Protein AF-A0A538PR41-F1 (afdb_monomer)

Structure (mmCIF, N/CA/C/O backbone):
data_AF-A0A538PR41-F1
#
_entry.id   AF-A0A538PR41-F1
#
loop_
_atom_site.group_PDB
_atom_site.id
_atom_site.type_symbol
_atom_site.label_atom_id
_atom_site.label_alt_id
_atom_site.label_comp_id
_atom_site.label_asym_id
_atom_site.label_entity_id
_atom_site.label_seq_id
_atom_site.pdbx_PDB_ins_code
_atom_site.Cartn_x
_atom_site.Cartn_y
_atom_site.Cartn_z
_atom_site.occupancy
_atom_site.B_iso_or_equiv
_atom_site.auth_seq_id
_atom_site.auth_comp_id
_atom_site.auth_asym_id
_atom_site.auth_atom_id
_atom_site.pdbx_PDB_model_num
ATOM 1 N N . VAL A 1 1 ? -5.512 -0.353 13.883 1.00 65.94 1 VAL A N 1
ATOM 2 C CA . VAL A 1 1 ? -4.941 0.850 13.224 1.00 65.94 1 VAL A CA 1
ATOM 3 C C . VAL A 1 1 ? -3.427 0.813 13.034 1.00 65.94 1 VAL A C 1
ATOM 5 O O . VAL A 1 1 ? -2.986 1.377 12.050 1.00 65.94 1 VAL A O 1
ATOM 8 N N . GLY A 1 2 ? -2.629 0.146 13.883 1.00 78.69 2 GLY A N 1
ATOM 9 C CA . GLY A 1 2 ? -1.153 0.178 13.782 1.00 78.69 2 GLY A CA 1
ATOM 10 C C . GLY A 1 2 ? -0.520 -0.414 12.509 1.00 78.69 2 GLY A C 1
ATOM 11 O O . GLY A 1 2 ? 0.613 -0.071 12.195 1.00 78.69 2 GLY A O 1
ATOM 12 N N . LEU A 1 3 ? -1.251 -1.237 11.748 1.00 83.94 3 LEU A N 1
ATOM 13 C CA . LEU A 1 3 ? -0.765 -1.826 10.493 1.00 83.94 3 LEU A CA 1
ATOM 14 C C . LEU A 1 3 ? -0.411 -0.761 9.436 1.00 83.94 3 LEU A C 1
ATOM 16 O O . LEU A 1 3 ? 0.641 -0.846 8.818 1.00 83.94 3 LEU A O 1
ATOM 20 N N . LEU A 1 4 ? -1.274 0.244 9.242 1.00 85.00 4 LEU A N 1
ATOM 21 C CA . LEU A 1 4 ? -1.118 1.259 8.187 1.00 85.00 4 LEU A CA 1
ATOM 22 C C . LEU A 1 4 ? 0.116 2.155 8.430 1.00 85.00 4 LEU A C 1
ATOM 24 O O . LEU A 1 4 ? 0.929 2.298 7.513 1.00 85.00 4 LEU A O 1
ATOM 28 N N . PRO A 1 5 ? 0.346 2.669 9.659 1.00 87.06 5 PRO A N 1
ATOM 29 C CA . PRO A 1 5 ? 1.573 3.393 9.978 1.00 87.06 5 PRO A CA 1
ATOM 30 C C . PRO A 1 5 ? 2.829 2.532 9.823 1.00 87.06 5 PRO A C 1
ATOM 32 O O . PRO A 1 5 ? 3.795 2.984 9.216 1.00 87.06 5 PRO A O 1
ATOM 35 N N . ALA A 1 6 ? 2.810 1.283 10.305 1.00 88.75 6 ALA A N 1
ATOM 36 C CA . ALA A 1 6 ? 3.949 0.373 10.168 1.00 88.75 6 ALA A CA 1
ATOM 37 C C . ALA A 1 6 ? 4.288 0.103 8.694 1.00 88.75 6 ALA A C 1
ATOM 39 O O . ALA A 1 6 ? 5.446 0.177 8.290 1.00 88.75 6 ALA A O 1
ATOM 40 N N . PHE A 1 7 ? 3.266 -0.128 7.870 1.00 89.31 7 PHE A N 1
ATOM 41 C CA . PHE A 1 7 ? 3.424 -0.311 6.432 1.00 89.31 7 PHE A CA 1
ATOM 42 C C . PHE A 1 7 ? 4.012 0.929 5.745 1.00 89.31 7 PHE A C 1
ATOM 44 O O . PHE A 1 7 ? 4.899 0.821 4.902 1.00 89.31 7 PHE A O 1
ATOM 51 N N . THR A 1 8 ? 3.575 2.118 6.155 1.00 91.00 8 THR A N 1
ATOM 52 C CA . THR A 1 8 ? 4.066 3.393 5.609 1.00 91.00 8 THR A CA 1
ATOM 53 C C . THR A 1 8 ? 5.533 3.621 5.945 1.00 91.00 8 THR A C 1
ATOM 55 O O . THR A 1 8 ? 6.289 4.046 5.080 1.00 91.00 8 THR A O 1
ATOM 58 N N . ILE A 1 9 ? 5.959 3.265 7.162 1.00 91.44 9 ILE A N 1
ATOM 59 C CA . ILE A 1 9 ? 7.376 3.288 7.554 1.00 91.44 9 ILE A CA 1
ATOM 60 C C . ILE A 1 9 ? 8.201 2.353 6.659 1.00 91.44 9 ILE A C 1
ATOM 62 O O . ILE A 1 9 ? 9.270 2.744 6.198 1.00 91.44 9 ILE A O 1
ATOM 66 N N . GLY A 1 10 ? 7.686 1.162 6.337 1.00 88.88 10 GLY A N 1
ATOM 67 C CA . GLY A 1 10 ? 8.323 0.268 5.365 1.00 88.88 10 GLY A CA 1
ATOM 68 C C . GLY A 1 10 ? 8.514 0.921 3.989 1.00 88.88 10 GLY A C 1
ATOM 69 O O . GLY A 1 10 ? 9.590 0.827 3.403 1.00 88.88 10 GLY A O 1
ATOM 70 N N . ARG A 1 11 ? 7.511 1.665 3.499 1.00 91.06 11 ARG A N 1
ATOM 71 C CA . ARG A 1 11 ? 7.582 2.371 2.204 1.00 91.06 11 ARG A CA 1
ATOM 72 C C . ARG A 1 11 ? 8.539 3.556 2.187 1.00 91.06 11 ARG A C 1
ATOM 74 O O . ARG A 1 11 ? 9.090 3.857 1.129 1.00 91.06 11 ARG A O 1
ATOM 81 N N . ILE A 1 12 ? 8.810 4.170 3.338 1.00 92.44 12 ILE A N 1
ATOM 82 C CA . ILE A 1 12 ? 9.887 5.162 3.461 1.00 92.44 12 ILE A CA 1
ATOM 83 C C . ILE A 1 12 ? 11.239 4.506 3.149 1.00 92.44 12 ILE A C 1
ATOM 85 O O . ILE A 1 12 ? 12.024 5.079 2.403 1.00 92.44 12 ILE A O 1
ATOM 89 N N . GLY A 1 13 ? 11.489 3.287 3.638 1.00 89.75 13 GLY A N 1
ATOM 90 C CA . GLY A 1 13 ? 12.714 2.541 3.324 1.00 89.75 13 GLY A CA 1
ATOM 91 C C . GLY A 1 13 ? 12.900 2.324 1.819 1.00 89.75 13 GLY A C 1
ATOM 92 O O . GLY A 1 13 ? 13.930 2.707 1.267 1.00 89.75 13 GLY A O 1
ATOM 93 N N . CYS A 1 14 ? 11.864 1.814 1.144 1.00 89.06 14 CYS A N 1
ATOM 94 C CA . CYS A 1 14 ? 11.867 1.623 -0.313 1.00 89.06 14 CYS A CA 1
ATOM 95 C C . CYS A 1 14 ? 12.058 2.937 -1.084 1.00 89.06 14 CYS A C 1
ATOM 97 O O . CYS A 1 14 ? 12.712 2.970 -2.120 1.00 89.06 14 CYS A O 1
ATOM 99 N N . THR A 1 15 ? 11.503 4.038 -0.569 1.00 90.44 15 THR A N 1
ATOM 100 C CA . THR A 1 15 ? 11.661 5.373 -1.161 1.00 90.44 15 THR A CA 1
ATOM 101 C C . THR A 1 15 ? 13.112 5.843 -1.103 1.00 90.44 15 THR A C 1
ATOM 103 O O . THR A 1 15 ? 13.613 6.373 -2.087 1.00 90.44 15 THR A O 1
ATOM 106 N N . VAL A 1 16 ? 13.783 5.651 0.037 1.00 90.38 16 VAL A N 1
ATOM 107 C CA . VAL A 1 16 ? 15.161 6.117 0.266 1.00 90.38 16 VAL A CA 1
ATOM 108 C C . VAL A 1 16 ? 16.173 5.328 -0.561 1.00 90.38 16 VAL A C 1
ATOM 110 O O . VAL A 1 16 ? 17.137 5.905 -1.055 1.00 90.38 16 VAL A O 1
ATOM 113 N N . VAL A 1 17 ? 15.968 4.016 -0.699 1.00 89.25 17 VAL A N 1
ATOM 114 C CA . VAL A 1 17 ? 16.867 3.132 -1.464 1.00 89.25 17 VAL A CA 1
ATOM 115 C C . VAL A 1 17 ? 16.476 3.059 -2.945 1.00 89.25 17 VAL A C 1
ATOM 117 O O . VAL A 1 17 ? 17.254 2.589 -3.771 1.00 89.25 17 VAL A O 1
ATOM 120 N N . SER A 1 18 ? 15.285 3.546 -3.294 1.00 87.31 18 SER A N 1
ATOM 121 C CA . SER A 1 18 ? 14.757 3.557 -4.661 1.00 87.31 18 SER A CA 1
ATOM 122 C C . SER A 1 18 ? 14.673 2.166 -5.295 1.00 87.31 18 SER A C 1
ATOM 124 O O . SER A 1 18 ? 14.809 2.020 -6.510 1.00 87.31 18 SER A O 1
ATOM 126 N N . ASP A 1 19 ? 14.434 1.148 -4.464 1.00 83.50 19 ASP A N 1
ATOM 127 C CA . ASP A 1 19 ? 14.456 -0.271 -4.838 1.00 83.50 19 ASP A CA 1
ATOM 128 C C . ASP A 1 19 ? 13.199 -0.727 -5.595 1.00 83.50 19 ASP A C 1
ATOM 130 O O . ASP A 1 19 ? 13.226 -1.731 -6.308 1.00 83.50 19 ASP A O 1
ATOM 134 N N . HIS A 1 20 ? 12.104 0.026 -5.483 1.00 86.31 20 HIS A N 1
ATOM 135 C CA . HIS A 1 20 ? 10.819 -0.324 -6.070 1.00 86.31 20 HIS A CA 1
ATOM 136 C C . HIS A 1 20 ? 10.590 0.431 -7.384 1.00 86.31 20 HIS A C 1
ATOM 138 O O . HIS A 1 20 ? 9.842 1.408 -7.450 1.00 86.31 20 HIS A O 1
ATOM 144 N N . ILE A 1 21 ? 11.281 -0.034 -8.421 1.00 90.62 21 ILE A N 1
ATOM 145 C CA . ILE A 1 21 ? 11.319 0.583 -9.751 1.00 90.62 21 ILE A CA 1
ATOM 146 C C . ILE A 1 21 ? 10.052 0.238 -10.542 1.00 90.62 21 ILE A C 1
ATOM 148 O O . ILE A 1 21 ? 9.607 -0.912 -10.571 1.00 90.62 21 ILE A O 1
ATOM 152 N N . GLY A 1 22 ? 9.478 1.249 -11.182 1.00 91.25 22 GLY A N 1
ATOM 153 C CA . GLY A 1 22 ? 8.337 1.145 -12.083 1.00 91.25 22 GLY A CA 1
ATOM 154 C C . GLY A 1 22 ? 8.713 1.275 -13.544 1.00 91.25 22 GLY A C 1
ATOM 155 O O . GLY A 1 22 ? 9.879 1.217 -13.911 1.00 91.25 22 GLY A O 1
ATOM 156 N N . ALA A 1 23 ? 7.703 1.471 -14.381 1.00 90.25 23 ALA A N 1
ATOM 157 C CA . ALA A 1 23 ? 7.857 1.710 -15.803 1.00 90.25 23 ALA A CA 1
ATOM 158 C C . ALA A 1 23 ? 8.666 2.988 -16.082 1.00 90.25 23 ALA A C 1
ATOM 160 O O . ALA A 1 23 ? 8.698 3.921 -15.270 1.00 90.25 23 ALA A O 1
ATOM 161 N N . ALA A 1 24 ? 9.297 3.020 -17.255 1.00 90.81 24 ALA A N 1
ATOM 162 C CA . ALA A 1 24 ? 9.975 4.206 -17.754 1.00 90.81 24 ALA A CA 1
ATOM 163 C C . ALA A 1 24 ? 8.977 5.359 -17.946 1.00 90.81 24 ALA A C 1
ATOM 165 O O . ALA A 1 24 ? 7.807 5.142 -18.272 1.00 90.81 24 ALA A O 1
ATOM 166 N N . VAL A 1 25 ? 9.455 6.579 -17.724 1.00 91.31 25 VAL A N 1
ATOM 167 C CA . VAL A 1 25 ? 8.676 7.813 -17.818 1.00 91.31 25 VAL A CA 1
ATOM 168 C C . VAL A 1 25 ? 9.194 8.641 -18.975 1.00 91.31 25 VAL A C 1
ATOM 170 O O . VAL A 1 25 ? 10.400 8.797 -19.142 1.00 91.31 25 VAL A O 1
ATOM 173 N N . ASP A 1 26 ? 8.266 9.187 -19.751 1.00 88.88 26 ASP A N 1
ATOM 174 C CA . ASP A 1 26 ? 8.574 10.176 -20.774 1.00 88.88 26 ASP A CA 1
ATOM 175 C C . ASP A 1 26 ? 9.022 11.500 -20.112 1.00 88.88 26 ASP A C 1
ATOM 177 O O . ASP A 1 26 ? 8.239 12.079 -19.348 1.00 88.88 26 ASP A O 1
ATOM 181 N N . PRO A 1 27 ? 10.253 11.987 -20.368 1.00 87.38 27 PRO A N 1
ATOM 182 C CA . PRO A 1 27 ? 10.771 13.221 -19.776 1.00 87.38 27 PRO A CA 1
ATOM 183 C C . PRO A 1 27 ? 9.949 14.472 -20.097 1.00 87.38 27 PRO A C 1
ATOM 185 O O . PRO A 1 27 ? 9.934 15.404 -19.293 1.00 87.38 27 PRO A O 1
ATOM 188 N N . ASP A 1 28 ? 9.244 14.489 -21.232 1.00 90.25 28 ASP A N 1
ATOM 189 C CA . ASP A 1 28 ? 8.442 15.640 -21.666 1.00 90.25 28 ASP A CA 1
ATOM 190 C C . ASP A 1 28 ? 7.057 15.683 -20.996 1.00 90.25 28 ASP A C 1
ATOM 192 O O . ASP A 1 28 ? 6.305 16.658 -21.114 1.00 90.25 28 ASP A O 1
ATOM 196 N N . SER A 1 29 ? 6.699 14.636 -20.250 1.00 91.12 29 SER A N 1
ATOM 197 C CA . SER A 1 29 ? 5.431 14.577 -19.535 1.00 91.12 29 SER A CA 1
ATOM 198 C C . SER A 1 29 ? 5.403 15.519 -18.327 1.00 91.12 29 SER A C 1
ATOM 200 O O . SER A 1 29 ? 6.336 15.590 -17.533 1.00 91.12 29 SER A O 1
ATOM 202 N N . TRP A 1 30 ? 4.263 16.179 -18.095 1.00 92.31 30 TRP A N 1
ATOM 203 C CA . TRP A 1 30 ? 4.091 17.136 -16.985 1.00 92.31 30 TRP A CA 1
ATOM 204 C C . TRP A 1 30 ? 4.335 16.539 -15.587 1.00 92.31 30 TRP A C 1
ATOM 206 O O . TRP A 1 30 ? 4.602 17.272 -14.638 1.00 92.31 30 TRP A O 1
ATOM 216 N N . TYR A 1 31 ? 4.225 15.218 -15.450 1.00 87.81 31 TYR A N 1
ATOM 217 C CA . TYR A 1 31 ? 4.436 14.470 -14.210 1.00 87.81 31 TYR A CA 1
ATOM 218 C C . TYR A 1 31 ? 5.859 13.904 -14.071 1.00 87.81 31 TYR A C 1
ATOM 220 O O . TYR A 1 31 ? 6.150 13.254 -13.067 1.00 87.81 31 TYR A O 1
ATOM 228 N N . ALA A 1 32 ? 6.754 14.158 -15.033 1.00 89.50 32 ALA A N 1
ATOM 229 C CA . ALA A 1 32 ? 8.136 13.677 -15.025 1.00 89.50 32 ALA A CA 1
ATOM 230 C C . ALA A 1 32 ? 8.912 14.095 -13.763 1.00 89.50 32 ALA A C 1
ATOM 232 O O . ALA A 1 32 ? 9.776 13.359 -13.299 1.00 89.50 32 ALA A O 1
ATOM 233 N N . PHE A 1 33 ? 8.545 15.219 -13.136 1.00 90.56 33 PHE A N 1
ATOM 234 C CA . PHE A 1 33 ? 9.158 15.691 -11.887 1.00 90.56 33 PHE A CA 1
ATOM 235 C C . PHE A 1 33 ? 8.960 14.750 -10.681 1.00 90.56 33 PHE A C 1
ATOM 237 O O . PHE A 1 33 ? 9.658 14.893 -9.681 1.00 90.56 33 PHE A O 1
ATOM 244 N N . LEU A 1 34 ? 7.990 13.828 -10.740 1.00 90.25 34 LEU A N 1
ATOM 245 C CA . LEU A 1 34 ? 7.747 12.817 -9.701 1.00 90.25 34 LEU A CA 1
ATOM 246 C C . LEU A 1 34 ? 8.521 11.516 -9.941 1.00 90.25 34 LEU A C 1
ATOM 248 O O . LEU A 1 34 ? 8.548 10.649 -9.064 1.00 90.25 34 LEU A O 1
ATOM 252 N N . ALA A 1 35 ? 9.098 11.356 -11.130 1.00 92.12 35 ALA A N 1
ATOM 253 C CA . ALA A 1 35 ? 9.926 10.218 -11.473 1.00 92.12 35 ALA A CA 1
ATOM 254 C C . ALA A 1 35 ? 11.350 10.406 -10.935 1.00 92.12 35 ALA A C 1
ATOM 256 O O . ALA A 1 35 ? 11.741 11.487 -10.494 1.00 92.12 35 ALA A O 1
ATOM 257 N N . MET A 1 36 ? 12.124 9.328 -10.952 1.00 91.94 36 MET A N 1
ATOM 258 C CA . MET A 1 36 ? 13.504 9.332 -10.499 1.00 91.94 36 MET A CA 1
ATOM 259 C C . MET A 1 36 ? 14.428 8.940 -11.641 1.00 91.94 36 MET A C 1
ATOM 261 O O . MET A 1 36 ? 14.089 8.095 -12.469 1.00 91.94 36 MET A O 1
ATOM 265 N N . ASP A 1 37 ? 15.590 9.580 -11.675 1.00 93.00 37 ASP A N 1
ATOM 266 C CA . ASP A 1 37 ? 16.628 9.274 -12.641 1.00 93.00 37 ASP A CA 1
ATOM 267 C C . ASP A 1 37 ? 17.518 8.137 -12.126 1.00 93.00 37 ASP A C 1
ATOM 269 O O . ASP A 1 37 ? 18.100 8.217 -11.039 1.00 93.00 37 ASP A O 1
ATOM 273 N N . TYR A 1 38 ? 17.590 7.063 -12.905 1.00 92.31 38 TYR A N 1
ATOM 274 C CA . TYR A 1 38 ? 18.341 5.862 -12.586 1.00 92.31 38 TYR A CA 1
ATOM 275 C C . TYR A 1 38 ? 19.547 5.718 -13.523 1.00 92.31 38 TYR A C 1
ATOM 277 O O . TYR A 1 38 ? 19.367 5.607 -14.738 1.00 92.31 38 TYR A O 1
ATOM 285 N N . PRO A 1 39 ? 20.783 5.653 -12.991 1.00 93.50 39 PRO A N 1
ATOM 286 C CA . PRO A 1 39 ? 21.966 5.502 -13.824 1.00 93.50 39 PRO A CA 1
ATOM 287 C C . PRO A 1 39 ? 22.125 4.056 -14.315 1.00 93.50 39 PRO A C 1
ATOM 289 O O . PRO A 1 39 ? 21.864 3.093 -13.590 1.00 93.50 39 PRO A O 1
ATOM 292 N N . ARG A 1 40 ? 22.665 3.880 -15.524 1.00 90.81 40 ARG A N 1
ATOM 293 C CA . ARG A 1 40 ? 22.962 2.568 -16.129 1.00 90.81 40 ARG A CA 1
ATOM 294 C C . ARG A 1 40 ? 23.954 1.758 -15.299 1.00 90.81 40 ARG A C 1
ATOM 296 O O . ARG A 1 40 ? 23.847 0.533 -15.242 1.00 90.81 40 ARG A O 1
ATOM 303 N N . SER A 1 41 ? 24.840 2.433 -14.568 1.00 91.19 41 SER A N 1
ATOM 304 C CA . SER A 1 41 ? 25.753 1.806 -13.608 1.00 91.19 41 SER A CA 1
ATOM 305 C C . SER A 1 41 ? 25.040 1.121 -12.434 1.00 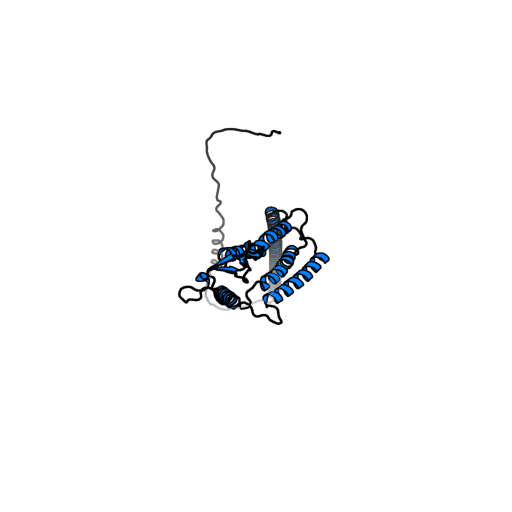91.19 41 SER A C 1
ATOM 307 O O . SER A 1 41 ? 25.604 0.193 -11.861 1.00 91.19 41 SER A O 1
ATOM 309 N N . ALA A 1 42 ? 23.806 1.517 -12.094 1.00 89.38 42 ALA A N 1
ATOM 310 C CA . ALA A 1 42 ? 22.984 0.833 -11.091 1.00 89.38 42 ALA A CA 1
ATOM 311 C C . ALA A 1 42 ? 22.298 -0.433 -11.641 1.00 89.38 42 ALA A C 1
ATOM 313 O O . ALA A 1 42 ? 21.923 -1.310 -10.864 1.00 89.38 42 ALA A O 1
ATOM 314 N N . ALA A 1 43 ? 22.160 -0.561 -12.967 1.00 89.94 43 ALA A N 1
ATOM 315 C CA . ALA A 1 43 ? 21.711 -1.791 -13.624 1.00 89.94 43 ALA A CA 1
ATOM 316 C C . ALA A 1 43 ? 22.860 -2.786 -13.820 1.00 89.94 43 ALA A C 1
ATOM 318 O O . ALA A 1 43 ? 22.723 -3.962 -13.476 1.00 89.94 43 ALA A O 1
ATOM 319 N N . ILE A 1 44 ? 23.988 -2.327 -14.372 1.00 90.38 44 ILE A N 1
ATOM 320 C CA . ILE A 1 44 ? 25.171 -3.146 -14.660 1.00 90.38 44 ILE A CA 1
ATOM 321 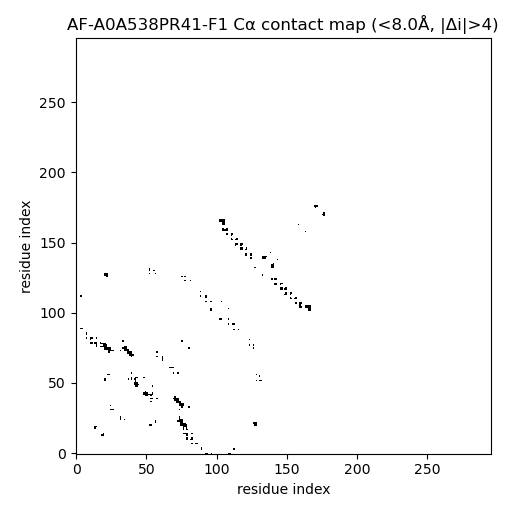C C . ILE A 1 44 ? 26.438 -2.370 -14.307 1.00 90.38 44 ILE A C 1
ATOM 323 O O . ILE A 1 44 ? 26.646 -1.261 -14.792 1.00 90.38 44 ILE A O 1
ATOM 327 N N . ALA A 1 45 ? 27.352 -3.008 -13.577 1.00 90.12 45 ALA A N 1
ATOM 328 C CA . ALA A 1 45 ? 28.703 -2.495 -13.369 1.00 90.12 45 ALA A CA 1
ATOM 329 C C . ALA A 1 45 ? 29.743 -3.602 -13.581 1.00 90.12 45 ALA A C 1
ATOM 331 O O . ALA A 1 45 ? 29.617 -4.702 -13.040 1.00 90.12 45 ALA A O 1
ATOM 332 N N . GLY A 1 46 ? 30.777 -3.328 -14.385 1.00 85.81 46 GLY A N 1
ATOM 333 C CA . GLY A 1 46 ? 31.877 -4.275 -14.626 1.00 85.81 46 GLY A CA 1
ATOM 334 C C . GLY A 1 46 ? 31.431 -5.629 -15.195 1.00 85.81 46 GLY A C 1
ATOM 335 O O . GLY A 1 46 ? 31.992 -6.659 -14.832 1.00 85.81 46 GLY A O 1
ATOM 336 N N . GLY A 1 47 ? 30.377 -5.643 -16.019 1.00 84.62 47 GLY A N 1
ATOM 337 C CA . GLY A 1 47 ? 29.799 -6.863 -16.597 1.00 84.62 47 GLY A CA 1
ATOM 338 C C . GLY A 1 47 ? 28.904 -7.675 -15.651 1.00 84.62 47 GLY A C 1
ATOM 339 O O . GLY A 1 47 ? 28.370 -8.701 -16.063 1.00 84.62 47 GLY A O 1
ATOM 340 N N . LYS A 1 48 ? 28.704 -7.232 -14.402 1.00 90.00 48 LYS A N 1
ATOM 341 C CA . LYS A 1 48 ? 27.773 -7.859 -13.454 1.00 90.00 48 LYS A CA 1
ATOM 342 C C . LYS A 1 48 ? 26.425 -7.148 -13.476 1.00 90.00 48 LYS A C 1
ATOM 344 O O . LYS A 1 48 ? 26.380 -5.923 -13.385 1.00 90.00 48 LYS A O 1
ATOM 349 N N . VAL A 1 49 ? 25.343 -7.921 -13.539 1.00 90.50 49 VAL A N 1
ATOM 350 C CA . VAL A 1 49 ? 23.972 -7.415 -13.378 1.00 90.50 49 VAL A CA 1
ATOM 351 C C . VAL A 1 49 ? 23.725 -7.141 -11.896 1.00 90.50 49 VAL A C 1
ATOM 353 O O . VAL A 1 49 ? 23.793 -8.055 -11.078 1.00 90.50 49 VAL A O 1
ATOM 356 N N . LEU A 1 50 ? 23.472 -5.878 -11.561 1.00 89.94 50 LEU A N 1
ATOM 357 C CA . LEU A 1 50 ? 23.175 -5.411 -10.206 1.00 89.94 50 LEU A CA 1
ATOM 358 C C . LEU A 1 50 ? 21.666 -5.328 -9.965 1.00 89.94 50 LEU A C 1
ATOM 360 O O . LEU A 1 50 ? 21.190 -5.749 -8.914 1.00 89.94 50 LEU A O 1
ATOM 364 N N . ASN A 1 51 ? 20.915 -4.824 -10.949 1.00 88.69 51 ASN A N 1
ATOM 365 C CA . ASN A 1 51 ? 19.461 -4.734 -10.886 1.00 88.69 51 ASN A CA 1
ATOM 366 C C . ASN A 1 51 ? 18.839 -5.217 -12.209 1.00 88.69 51 ASN A C 1
ATOM 368 O O . ASN A 1 51 ? 18.960 -4.528 -13.226 1.00 88.69 51 ASN A O 1
ATOM 372 N N . PRO A 1 52 ? 18.181 -6.392 -12.220 1.00 88.62 52 PRO A N 1
ATOM 373 C CA . PRO A 1 52 ? 17.654 -6.983 -13.446 1.00 88.62 52 PRO A CA 1
ATOM 374 C C . PRO A 1 52 ? 16.475 -6.191 -14.022 1.00 88.62 52 PRO A C 1
ATOM 376 O O . PRO A 1 52 ? 16.387 -6.043 -15.236 1.00 88.62 52 PRO A O 1
ATOM 379 N N . THR A 1 53 ? 15.608 -5.635 -13.173 1.00 88.88 53 THR A N 1
ATOM 380 C CA . THR A 1 53 ? 14.451 -4.834 -13.597 1.00 88.88 53 THR A CA 1
ATOM 381 C C . THR A 1 53 ? 14.897 -3.547 -14.284 1.00 88.88 53 THR A C 1
ATOM 383 O O . THR A 1 53 ? 14.414 -3.202 -15.358 1.00 88.88 53 THR A O 1
ATOM 386 N N . LEU A 1 54 ? 15.868 -2.855 -13.689 1.00 89.56 54 LEU A N 1
ATOM 387 C CA . LEU A 1 54 ? 16.438 -1.624 -14.234 1.00 89.56 54 LEU A CA 1
ATOM 388 C C . LEU A 1 54 ? 17.146 -1.900 -15.573 1.00 89.56 54 LEU A C 1
ATOM 390 O O . LEU A 1 54 ? 17.009 -1.144 -16.533 1.00 89.56 54 LEU A O 1
ATOM 394 N N . LEU A 1 55 ? 17.853 -3.029 -15.663 1.00 90.56 55 LEU A N 1
ATOM 395 C CA . LEU A 1 55 ? 18.488 -3.470 -16.899 1.00 90.56 55 LEU A CA 1
ATOM 396 C C . LEU A 1 55 ? 17.473 -3.770 -18.011 1.00 90.56 55 LEU A C 1
ATOM 398 O O . LEU A 1 55 ? 17.675 -3.365 -19.155 1.00 90.56 55 LEU A O 1
ATOM 402 N N . GLU A 1 56 ? 16.380 -4.461 -17.687 1.00 89.75 56 GLU A N 1
ATOM 403 C CA . GLU A 1 56 ? 15.300 -4.731 -18.636 1.00 89.75 56 GLU A CA 1
ATOM 404 C C . GLU A 1 56 ? 14.695 -3.430 -19.174 1.00 89.75 56 GLU A C 1
ATOM 406 O O . GLU A 1 56 ? 14.457 -3.314 -20.375 1.00 89.75 56 GLU A O 1
ATOM 411 N N . LEU A 1 57 ? 14.523 -2.429 -18.309 1.00 89.56 57 LEU A N 1
ATOM 412 C CA . LEU A 1 57 ? 14.058 -1.100 -18.693 1.00 89.56 57 LEU A CA 1
ATOM 413 C C . LEU A 1 57 ? 14.998 -0.410 -19.689 1.00 89.56 57 LEU A C 1
ATOM 415 O O . LEU A 1 57 ? 14.531 0.110 -20.701 1.00 89.56 57 LEU A O 1
ATOM 419 N N . PHE A 1 58 ? 16.312 -0.443 -19.447 1.00 91.56 58 PHE A N 1
ATOM 420 C CA . PHE A 1 58 ? 17.292 0.087 -20.399 1.00 91.56 58 PHE A CA 1
ATOM 421 C C . PHE A 1 58 ? 17.245 -0.652 -21.737 1.00 91.56 58 PHE A C 1
ATOM 423 O O . PHE A 1 58 ? 17.263 -0.015 -22.786 1.00 91.56 58 PHE A O 1
ATOM 430 N N . TYR A 1 59 ? 17.119 -1.982 -21.731 1.00 89.94 59 TYR A N 1
ATOM 431 C CA . TYR A 1 59 ? 16.974 -2.739 -22.975 1.00 89.94 59 TYR A CA 1
ATOM 432 C C . TYR A 1 59 ? 15.668 -2.436 -23.707 1.00 89.94 59 TYR A C 1
ATOM 434 O O . TYR A 1 59 ? 15.664 -2.366 -24.935 1.00 89.94 59 TYR A O 1
ATOM 442 N N . ALA A 1 60 ? 14.563 -2.256 -22.986 1.00 89.06 60 ALA A N 1
ATOM 443 C CA . ALA A 1 60 ? 13.299 -1.842 -23.578 1.00 89.06 60 ALA A CA 1
ATOM 444 C C . ALA A 1 60 ? 13.420 -0.447 -24.209 1.00 89.06 60 ALA A C 1
ATOM 446 O O . ALA A 1 60 ? 12.988 -0.257 -25.344 1.00 89.06 60 ALA A O 1
ATOM 447 N N . HIS A 1 61 ? 14.076 0.494 -23.524 1.00 89.19 61 HIS A N 1
ATOM 448 C CA . HIS A 1 61 ? 14.356 1.827 -24.050 1.00 89.19 61 HIS A CA 1
ATOM 449 C C . HIS A 1 61 ? 15.223 1.777 -25.318 1.00 89.19 61 HIS A C 1
ATOM 451 O O . HIS A 1 61 ? 14.842 2.351 -26.336 1.00 89.19 61 HIS A O 1
ATOM 457 N N . ASP A 1 62 ? 16.351 1.061 -25.283 1.00 90.38 62 ASP A N 1
ATOM 458 C CA . ASP A 1 62 ? 17.291 0.950 -26.408 1.00 90.38 62 ASP A CA 1
ATOM 459 C C . ASP A 1 62 ? 16.636 0.261 -27.631 1.00 90.38 62 ASP A C 1
ATOM 461 O O . ASP A 1 62 ? 16.958 0.576 -28.776 1.00 90.38 62 ASP A O 1
ATOM 465 N N . ARG A 1 63 ? 15.680 -0.660 -27.416 1.00 87.81 63 ARG A N 1
ATOM 466 C CA . ARG A 1 63 ? 14.883 -1.282 -28.496 1.00 87.81 63 ARG A CA 1
ATOM 467 C C . ARG A 1 63 ? 13.902 -0.311 -29.147 1.00 87.81 63 ARG A C 1
ATOM 469 O O . ARG A 1 63 ? 13.672 -0.413 -30.349 1.00 87.81 63 ARG A O 1
ATOM 476 N N . LEU A 1 64 ? 13.296 0.575 -28.359 1.00 86.62 64 LEU A N 1
ATOM 477 C CA . LEU A 1 64 ? 12.354 1.583 -28.852 1.00 86.62 64 LEU A CA 1
ATOM 478 C C . LEU A 1 64 ? 13.077 2.748 -29.541 1.00 86.62 64 LEU A C 1
ATOM 480 O O . LEU A 1 64 ? 12.528 3.334 -30.472 1.00 86.62 64 LEU A O 1
ATOM 484 N N . HIS A 1 65 ? 14.317 3.032 -29.135 1.00 86.06 65 HIS A N 1
ATOM 485 C CA . HIS A 1 65 ? 15.146 4.108 -29.676 1.00 86.06 65 HIS A CA 1
ATOM 486 C C . HIS A 1 65 ? 16.492 3.552 -30.183 1.00 86.06 65 HIS A C 1
ATOM 488 O O . HIS A 1 65 ? 17.534 3.698 -29.532 1.00 86.06 65 HIS A O 1
ATOM 494 N N . PRO A 1 66 ? 16.494 2.867 -31.342 1.00 85.19 66 PRO A N 1
ATOM 495 C CA . PRO A 1 66 ? 17.701 2.252 -31.872 1.00 85.19 66 PRO A CA 1
ATOM 496 C C . PRO A 1 66 ? 18.764 3.311 -32.191 1.00 85.19 66 PRO A C 1
ATOM 498 O O . PRO A 1 66 ? 18.502 4.292 -32.881 1.00 85.19 66 PRO A O 1
ATOM 501 N N . GLY A 1 67 ? 19.987 3.089 -31.703 1.00 81.50 67 GLY A N 1
ATOM 502 C CA . GLY A 1 67 ? 21.123 3.996 -31.903 1.00 81.50 67 GLY A CA 1
ATOM 503 C C . GLY A 1 67 ? 21.297 5.063 -30.817 1.00 81.50 67 GLY A C 1
ATOM 504 O O . GLY A 1 67 ? 22.311 5.755 -30.824 1.00 81.50 67 GLY A O 1
ATOM 505 N N . THR A 1 68 ? 20.375 5.163 -29.855 1.00 81.94 68 THR A N 1
ATOM 506 C CA . THR A 1 68 ? 20.520 6.034 -28.680 1.00 81.94 68 THR A CA 1
ATOM 507 C C . THR A 1 68 ? 20.658 5.197 -27.416 1.00 81.94 68 THR A C 1
ATOM 509 O O . THR A 1 68 ? 19.680 4.654 -26.909 1.00 81.94 68 THR A O 1
ATOM 512 N N . THR A 1 69 ? 21.877 5.097 -26.893 1.00 84.44 69 THR A N 1
ATOM 513 C CA . THR A 1 69 ? 22.129 4.525 -25.567 1.00 84.44 69 THR A CA 1
ATOM 514 C C . THR A 1 69 ? 22.174 5.650 -24.550 1.00 84.44 69 THR A C 1
ATOM 516 O O . THR A 1 69 ? 23.059 6.503 -24.609 1.00 84.44 69 THR A O 1
ATOM 519 N N . VAL A 1 70 ? 21.222 5.651 -23.624 1.00 87.56 70 VAL A N 1
ATOM 520 C CA . VAL A 1 70 ? 21.181 6.628 -22.531 1.00 87.56 70 VAL A CA 1
ATOM 521 C C . VAL A 1 70 ? 21.891 6.078 -21.294 1.00 87.56 70 VAL A C 1
ATOM 523 O O . VAL A 1 70 ? 21.719 4.906 -20.944 1.00 87.56 70 VAL A O 1
ATOM 526 N N . ASP A 1 71 ? 22.689 6.918 -20.637 1.00 90.31 71 ASP A N 1
ATOM 527 C CA . ASP A 1 71 ? 23.350 6.592 -19.362 1.00 90.31 71 ASP A CA 1
ATOM 528 C C . ASP A 1 71 ? 22.401 6.708 -18.167 1.00 90.31 71 ASP A C 1
ATOM 530 O O . ASP A 1 71 ? 22.641 6.119 -17.118 1.00 90.31 71 ASP A O 1
ATOM 534 N N . HIS A 1 72 ? 21.322 7.459 -18.342 1.00 91.25 72 HIS A N 1
ATOM 535 C CA . HIS A 1 72 ? 20.365 7.854 -17.325 1.00 91.25 72 HIS A CA 1
ATOM 536 C C . HIS A 1 72 ? 18.962 7.596 -17.867 1.00 91.25 72 HIS A C 1
ATOM 538 O O . HIS A 1 72 ? 18.666 7.961 -19.008 1.00 91.25 72 HIS A O 1
ATOM 544 N N . LEU A 1 73 ? 18.127 6.906 -17.092 1.00 91.56 73 LEU A N 1
ATOM 545 C CA . LEU A 1 73 ? 16.758 6.584 -17.473 1.00 91.56 73 LEU A CA 1
ATOM 546 C C . LEU A 1 73 ? 15.794 7.077 -16.407 1.00 91.56 73 LEU A C 1
ATOM 548 O O . LEU A 1 73 ? 15.878 6.697 -15.237 1.00 91.56 73 LEU A O 1
ATOM 552 N N . LEU A 1 74 ? 14.823 7.866 -16.851 1.00 93.00 74 LEU A N 1
ATOM 553 C CA . LEU A 1 74 ? 13.749 8.332 -16.000 1.00 93.00 74 LEU A CA 1
ATOM 554 C C . LEU A 1 74 ? 12.716 7.212 -15.818 1.00 93.00 74 LEU A C 1
ATOM 556 O O . LEU A 1 74 ? 12.141 6.716 -16.788 1.00 93.00 74 LEU A O 1
ATOM 560 N N . ALA A 1 75 ? 12.478 6.798 -14.575 1.00 92.31 75 ALA A N 1
ATOM 561 C CA . ALA A 1 75 ? 11.507 5.759 -14.246 1.00 92.31 75 ALA A CA 1
ATOM 562 C C . ALA A 1 75 ? 10.751 6.080 -12.955 1.00 92.31 75 ALA A C 1
ATOM 564 O O . ALA A 1 75 ? 11.212 6.831 -12.091 1.00 92.31 75 ALA A O 1
ATOM 565 N N . TRP A 1 76 ? 9.562 5.502 -12.807 1.00 92.81 76 TRP A N 1
ATOM 566 C CA . TRP A 1 76 ? 8.775 5.673 -11.590 1.00 92.81 76 TRP A CA 1
ATOM 567 C C . TRP A 1 76 ? 9.460 5.028 -10.380 1.00 92.81 76 TRP A C 1
ATOM 569 O O . TRP A 1 76 ? 9.890 3.880 -10.441 1.00 92.81 76 TRP A O 1
ATOM 579 N N . ASN A 1 77 ? 9.466 5.721 -9.240 1.00 92.88 77 ASN A N 1
ATOM 580 C CA . ASN A 1 77 ? 9.754 5.110 -7.943 1.00 92.88 77 ASN A CA 1
ATOM 581 C C . ASN A 1 77 ? 8.417 4.759 -7.271 1.00 92.88 77 ASN A C 1
ATOM 583 O O . ASN A 1 77 ? 7.782 5.606 -6.639 1.00 92.88 77 ASN A O 1
ATOM 587 N N . LEU A 1 78 ? 7.956 3.513 -7.423 1.00 90.56 78 LEU A N 1
ATOM 588 C CA . LEU A 1 78 ? 6.673 3.065 -6.864 1.00 90.56 78 LEU A CA 1
ATOM 589 C C . LEU A 1 78 ? 6.654 3.190 -5.342 1.00 90.56 78 LEU A C 1
ATOM 591 O O . LEU A 1 78 ? 5.609 3.498 -4.776 1.00 90.56 78 LEU A O 1
ATOM 595 N N . GLY A 1 79 ? 7.795 2.981 -4.678 1.00 90.75 79 GLY A N 1
ATOM 596 C CA . GLY A 1 79 ? 7.928 3.173 -3.234 1.00 90.75 79 GLY A CA 1
ATOM 597 C C . GLY A 1 79 ? 7.583 4.603 -2.818 1.00 90.75 79 GLY A C 1
ATOM 598 O O . GLY A 1 79 ? 6.786 4.791 -1.898 1.00 90.75 79 GLY A O 1
ATOM 599 N N . PHE A 1 80 ? 8.110 5.587 -3.550 1.00 92.88 80 PHE A N 1
ATOM 600 C CA . PHE A 1 80 ? 7.853 7.008 -3.329 1.00 92.88 80 PHE A CA 1
ATOM 601 C C . PHE A 1 80 ? 6.395 7.388 -3.590 1.00 92.88 80 PHE A C 1
ATOM 603 O O . PHE A 1 80 ? 5.770 8.027 -2.745 1.00 92.88 80 PHE A O 1
ATOM 610 N N . ILE A 1 81 ? 5.831 6.972 -4.728 1.00 93.12 81 ILE A N 1
ATOM 611 C CA . ILE A 1 81 ? 4.439 7.292 -5.081 1.00 93.12 81 ILE A CA 1
ATOM 612 C C . ILE A 1 81 ? 3.469 6.673 -4.071 1.00 93.12 81 ILE A C 1
ATOM 614 O O . ILE A 1 81 ? 2.526 7.321 -3.612 1.00 93.12 81 ILE A O 1
ATOM 618 N N . GLU A 1 82 ? 3.721 5.429 -3.672 1.00 92.75 82 GLU A N 1
ATOM 619 C CA . GLU A 1 82 ? 2.917 4.743 -2.668 1.00 92.75 82 GLU A CA 1
ATOM 620 C C . GLU A 1 82 ? 3.052 5.395 -1.291 1.00 92.75 82 GLU A C 1
ATOM 622 O O . GLU A 1 82 ? 2.050 5.590 -0.607 1.00 92.75 82 GLU A O 1
ATOM 627 N N . PHE A 1 83 ? 4.261 5.800 -0.893 1.00 93.38 83 PHE A N 1
ATOM 628 C CA . PHE A 1 83 ? 4.476 6.580 0.324 1.00 93.38 83 PHE A CA 1
ATOM 629 C C . PHE A 1 83 ? 3.695 7.901 0.293 1.00 93.38 83 PHE A C 1
ATOM 631 O O . PHE A 1 83 ? 2.957 8.196 1.237 1.00 93.38 83 PHE A O 1
ATOM 638 N N . LEU A 1 84 ? 3.795 8.659 -0.802 1.00 93.00 84 LEU A N 1
ATOM 639 C CA . LEU A 1 84 ? 3.112 9.940 -0.969 1.00 93.00 84 LEU A CA 1
ATOM 640 C C . LEU A 1 84 ? 1.588 9.787 -0.883 1.00 93.00 84 LEU A C 1
ATOM 642 O O . LEU A 1 84 ? 0.918 10.651 -0.321 1.00 93.00 84 LEU A O 1
ATOM 646 N N . TYR A 1 85 ? 1.046 8.665 -1.364 1.00 93.19 85 TYR A N 1
ATOM 647 C CA . TYR A 1 85 ? -0.362 8.307 -1.196 1.00 93.19 85 TYR A CA 1
ATOM 648 C C . TYR A 1 85 ? -0.713 7.899 0.245 1.00 93.19 85 TYR A C 1
ATOM 650 O O . TYR A 1 85 ? -1.748 8.297 0.784 1.00 93.19 85 TYR A O 1
ATOM 658 N N . LEU A 1 86 ? 0.141 7.111 0.901 1.00 92.88 86 LEU A N 1
ATOM 659 C CA . LEU A 1 86 ? -0.117 6.610 2.248 1.00 92.88 86 LEU A CA 1
ATOM 660 C C . LEU A 1 86 ? -0.084 7.714 3.307 1.00 92.88 86 LEU A C 1
ATOM 662 O O . LEU A 1 86 ? -0.803 7.600 4.298 1.00 92.88 86 LEU A O 1
ATOM 666 N N . VAL A 1 87 ? 0.695 8.784 3.131 1.00 93.12 87 VAL A N 1
ATOM 667 C CA . VAL A 1 87 ? 0.742 9.911 4.083 1.00 93.12 87 VAL A CA 1
ATOM 668 C C . VAL A 1 87 ? -0.654 10.504 4.351 1.00 93.12 87 VAL A C 1
ATOM 670 O O . VAL A 1 87 ? -1.110 10.420 5.496 1.00 93.12 87 VAL A O 1
ATOM 673 N N . PRO A 1 88 ? -1.389 11.047 3.359 1.00 93.38 88 PRO A N 1
ATOM 674 C CA . PRO A 1 88 ? -2.725 11.591 3.593 1.00 93.38 88 PRO A CA 1
ATOM 675 C C . PRO A 1 88 ? -3.721 10.520 4.055 1.00 93.38 88 PRO A C 1
ATOM 677 O O . PRO A 1 88 ? -4.564 10.805 4.906 1.00 93.38 88 PRO A O 1
ATOM 680 N N . VAL A 1 89 ? -3.603 9.274 3.580 1.00 91.94 89 VAL A N 1
ATOM 681 C CA . VAL A 1 89 ? -4.462 8.169 4.040 1.00 91.94 89 VAL A CA 1
ATOM 682 C C . VAL A 1 89 ? -4.265 7.889 5.529 1.00 91.94 89 VAL A C 1
ATOM 684 O O . VAL A 1 89 ? -5.251 7.786 6.258 1.00 91.94 89 VAL A O 1
ATOM 687 N N . ASN A 1 90 ? -3.022 7.819 6.015 1.00 92.12 90 ASN A N 1
ATOM 688 C CA . ASN A 1 90 ? -2.746 7.669 7.445 1.00 92.12 90 ASN A CA 1
ATOM 689 C C . ASN A 1 90 ? -3.302 8.838 8.240 1.00 92.12 90 ASN A C 1
ATOM 691 O O . ASN A 1 90 ? -3.914 8.608 9.278 1.00 92.12 90 ASN A O 1
ATOM 695 N N . LEU A 1 91 ? -3.118 10.074 7.767 1.00 92.12 91 LEU A N 1
ATOM 696 C CA . LEU A 1 91 ? -3.643 11.251 8.455 1.00 92.12 91 LEU A CA 1
ATOM 697 C C . LEU A 1 91 ? -5.163 11.154 8.616 1.00 92.12 91 LEU A C 1
ATOM 699 O O . LEU A 1 91 ? -5.662 11.321 9.726 1.00 92.12 91 LEU A O 1
ATOM 703 N N . ILE A 1 92 ? -5.889 10.797 7.554 1.00 91.31 92 ILE A N 1
ATOM 704 C CA . ILE A 1 92 ? -7.350 10.640 7.583 1.00 91.31 92 ILE A CA 1
ATOM 705 C C . ILE A 1 92 ? -7.766 9.478 8.493 1.00 91.31 92 ILE A C 1
ATOM 707 O O . ILE A 1 92 ? -8.661 9.636 9.323 1.00 91.31 92 ILE A O 1
ATOM 711 N N . VAL A 1 93 ? -7.123 8.314 8.366 1.00 90.12 93 VAL A N 1
ATOM 712 C CA . VAL A 1 93 ? -7.457 7.098 9.125 1.00 90.12 93 VAL A CA 1
ATOM 713 C C . VAL A 1 93 ? -7.163 7.275 10.614 1.00 90.12 93 VAL A C 1
ATOM 715 O O . VAL A 1 93 ? -8.001 6.924 11.443 1.00 90.12 93 VAL A O 1
ATOM 718 N N . LEU A 1 94 ? -6.009 7.842 10.972 1.00 89.88 94 LEU A N 1
ATOM 719 C CA . LEU A 1 94 ? -5.636 8.114 12.361 1.00 89.88 94 LEU A CA 1
ATOM 720 C C . LEU A 1 94 ? -6.502 9.225 12.950 1.00 89.88 94 LEU A C 1
ATOM 722 O O . LEU A 1 94 ? -6.987 9.080 14.070 1.00 89.88 94 LEU A O 1
ATOM 726 N N . TRP A 1 95 ? -6.768 10.292 12.192 1.00 90.06 95 TRP A N 1
ATOM 727 C CA . TRP A 1 95 ? -7.706 11.326 12.616 1.00 90.06 95 TRP A CA 1
ATOM 728 C C . TRP A 1 95 ? -9.088 10.731 12.892 1.00 90.06 95 TRP A C 1
ATOM 730 O O . TRP A 1 95 ? -9.644 10.966 13.959 1.00 90.06 95 TRP A O 1
ATOM 740 N N . LEU A 1 96 ? -9.620 9.899 11.993 1.00 88.94 96 LEU A N 1
ATOM 741 C CA . LEU A 1 96 ? -10.927 9.265 12.169 1.00 88.94 96 LEU A CA 1
ATOM 742 C C . LEU A 1 96 ? -10.940 8.261 13.332 1.00 88.94 96 LEU A C 1
ATOM 744 O O . LEU A 1 96 ? -11.944 8.155 14.035 1.00 88.94 96 LEU A O 1
ATOM 748 N N . ALA A 1 97 ? -9.831 7.554 13.562 1.00 85.69 97 ALA A N 1
ATOM 749 C CA . ALA A 1 97 ? -9.679 6.615 14.670 1.00 85.69 97 ALA A CA 1
ATOM 750 C C . ALA A 1 97 ? -9.629 7.309 16.039 1.00 85.69 97 ALA A C 1
ATOM 752 O O . ALA A 1 97 ? -10.190 6.794 17.006 1.00 85.69 97 ALA A O 1
ATOM 753 N N . PHE A 1 98 ? -8.968 8.467 16.125 1.00 84.75 98 PHE A N 1
ATOM 754 C CA . PHE A 1 98 ? -8.729 9.185 17.381 1.00 84.75 98 PHE A CA 1
ATOM 755 C C . PHE A 1 98 ? -9.619 10.424 17.576 1.00 84.75 98 PHE A C 1
ATOM 757 O O . PHE A 1 98 ? -9.490 11.120 18.585 1.00 84.75 98 PHE A O 1
ATOM 764 N N . ARG A 1 99 ? -10.556 10.705 16.660 1.00 84.88 99 ARG A N 1
ATOM 765 C CA . ARG A 1 99 ? -11.456 11.863 16.762 1.00 84.88 99 ARG A CA 1
ATOM 766 C C . ARG A 1 99 ? -12.354 11.774 18.014 1.00 84.88 99 ARG A C 1
ATOM 768 O O . ARG A 1 99 ? -13.026 10.761 18.216 1.00 84.88 99 ARG A O 1
ATOM 775 N N . PRO A 1 100 ? -12.471 12.854 18.813 1.00 69.50 100 PRO A N 1
ATOM 776 C CA . PRO A 1 100 ? -13.171 12.818 20.102 1.00 69.50 100 PRO A CA 1
ATOM 777 C C . PRO A 1 100 ? -14.710 12.853 20.038 1.00 69.50 100 PRO A C 1
ATOM 779 O O . PRO A 1 100 ? -15.353 12.467 21.009 1.00 69.50 100 PRO A O 1
ATOM 782 N N . SER A 1 101 ? -15.322 13.326 18.947 1.00 64.62 101 SER A N 1
ATOM 783 C CA . SER A 1 101 ? -16.754 13.693 18.951 1.00 64.62 101 SER A CA 1
ATOM 784 C C . SER A 1 101 ? -17.718 12.601 18.471 1.00 64.62 101 SER A C 1
ATOM 786 O O . SER A 1 101 ? -18.856 12.565 18.923 1.00 64.62 101 SER A O 1
ATOM 788 N N . LYS A 1 102 ? -17.306 11.730 17.541 1.00 72.06 102 LYS A N 1
ATOM 789 C CA . LYS A 1 102 ? -18.160 10.665 16.988 1.00 72.06 102 LYS A CA 1
ATOM 790 C C . LYS A 1 102 ? -17.283 9.500 16.550 1.00 72.06 102 LYS A C 1
ATOM 792 O O . LYS A 1 102 ? -16.564 9.616 15.559 1.00 72.06 102 LYS A O 1
ATOM 797 N N . ARG A 1 103 ? -17.311 8.406 17.313 1.00 70.62 103 ARG A N 1
ATOM 798 C CA . ARG A 1 103 ? -16.579 7.187 16.957 1.00 70.62 103 ARG A CA 1
ATOM 799 C C . ARG A 1 103 ? -17.336 6.450 15.861 1.00 70.62 103 ARG A C 1
ATOM 801 O O . ARG A 1 103 ? -18.558 6.328 15.917 1.00 70.62 103 ARG A O 1
ATOM 808 N N . MET A 1 104 ? -16.599 5.997 14.856 1.00 78.31 104 MET A N 1
ATOM 809 C CA . MET A 1 104 ? -17.153 5.174 13.787 1.00 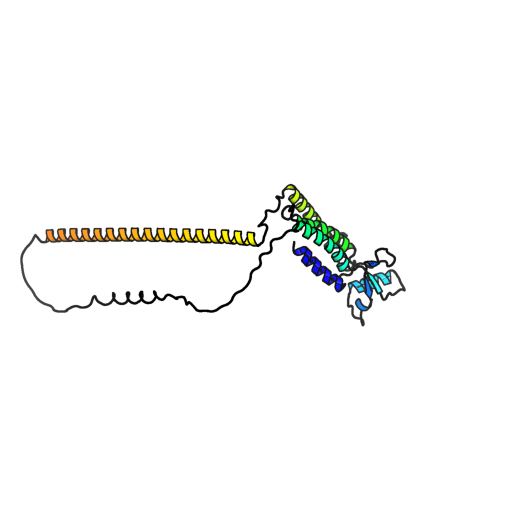78.31 104 MET A CA 1
ATOM 810 C C . MET A 1 104 ? -17.541 3.788 14.329 1.00 78.31 104 MET A C 1
ATOM 812 O O . MET A 1 104 ? -17.021 3.382 15.376 1.00 78.31 104 MET A O 1
ATOM 816 N N . PRO A 1 105 ? -18.433 3.052 13.640 1.00 81.12 105 PRO A N 1
ATOM 817 C CA . PRO A 1 105 ? -18.738 1.669 13.992 1.00 81.12 105 PRO A CA 1
ATOM 818 C C . PRO A 1 105 ? -17.462 0.833 14.129 1.00 81.12 105 PRO A C 1
ATOM 820 O O . PRO A 1 105 ? -16.473 1.066 13.421 1.00 81.12 105 PRO A O 1
ATOM 823 N N . ALA A 1 106 ? -17.473 -0.137 15.045 1.00 79.12 106 ALA A N 1
ATOM 824 C CA . ALA A 1 106 ? -16.318 -1.000 15.268 1.00 79.12 106 ALA A CA 1
ATOM 825 C C . ALA A 1 106 ? -15.875 -1.668 13.952 1.00 79.12 106 ALA A C 1
ATOM 827 O O . ALA A 1 106 ? -16.693 -2.147 13.171 1.00 79.12 106 ALA A O 1
ATOM 828 N N . GLY A 1 107 ? -14.570 -1.644 13.670 1.00 83.56 107 GLY A N 1
ATOM 829 C CA . GLY A 1 107 ? -14.000 -2.211 12.442 1.00 83.56 107 GLY A CA 1
ATOM 830 C C . GLY A 1 107 ? -14.142 -1.351 11.178 1.00 83.56 107 GLY A C 1
ATOM 831 O O . GLY A 1 107 ? -13.416 -1.603 10.218 1.00 83.56 107 GLY A O 1
ATOM 832 N N . PHE A 1 108 ? -14.968 -0.294 11.170 1.00 87.56 108 PHE A N 1
ATOM 833 C CA . PHE A 1 108 ? -15.152 0.556 9.982 1.00 87.56 108 PHE A CA 1
ATOM 834 C C . PHE A 1 108 ? -13.840 1.186 9.503 1.00 87.56 108 PHE A C 1
ATOM 836 O O . PHE A 1 108 ? -13.541 1.177 8.314 1.00 87.56 108 PHE A O 1
ATOM 843 N N . VAL A 1 109 ? -13.024 1.691 10.431 1.00 88.25 109 VAL A N 1
ATOM 844 C CA . VAL A 1 109 ? -11.732 2.319 10.110 1.00 88.25 109 VAL A CA 1
ATOM 845 C C . VAL A 1 109 ? -10.771 1.322 9.448 1.00 88.25 109 VAL A C 1
ATOM 847 O O . VAL A 1 109 ? -10.056 1.686 8.522 1.00 88.25 109 VAL A O 1
ATOM 850 N N . THR A 1 110 ? -10.791 0.057 9.876 1.00 88.56 110 THR A N 1
ATOM 851 C CA . THR A 1 110 ? -9.988 -1.014 9.266 1.00 88.56 110 THR A CA 1
ATOM 852 C C . THR A 1 110 ? -10.462 -1.324 7.849 1.00 88.56 110 THR A C 1
ATOM 854 O O . THR A 1 110 ? -9.648 -1.484 6.945 1.00 88.56 110 THR A O 1
ATOM 857 N N . VAL A 1 111 ? -11.776 -1.372 7.629 1.00 91.88 111 VAL A N 1
ATOM 858 C CA . VAL A 1 111 ? -12.336 -1.597 6.290 1.00 91.88 111 VAL A CA 1
ATOM 859 C C . VAL A 1 111 ? -12.054 -0.420 5.361 1.00 91.88 111 VAL A C 1
ATOM 861 O O . VAL A 1 111 ? -11.693 -0.625 4.205 1.00 91.88 111 VAL A O 1
ATOM 864 N N . LEU A 1 112 ? -12.148 0.809 5.873 1.00 91.19 112 LEU A N 1
ATOM 865 C CA . LEU A 1 112 ? -11.824 2.021 5.128 1.00 91.19 112 LEU A CA 1
ATOM 866 C C . LEU A 1 112 ? -10.379 2.000 4.615 1.00 91.19 112 LEU A C 1
ATOM 868 O O . LEU A 1 112 ? -10.133 2.406 3.485 1.00 91.19 112 LEU A O 1
ATOM 872 N N . THR A 1 113 ? -9.434 1.471 5.399 1.00 90.12 113 THR A N 1
ATOM 873 C CA . THR A 1 113 ? -8.060 1.235 4.932 1.00 90.12 113 THR A CA 1
ATOM 874 C C . THR A 1 113 ? -8.022 0.351 3.689 1.00 90.12 113 THR A C 1
ATOM 87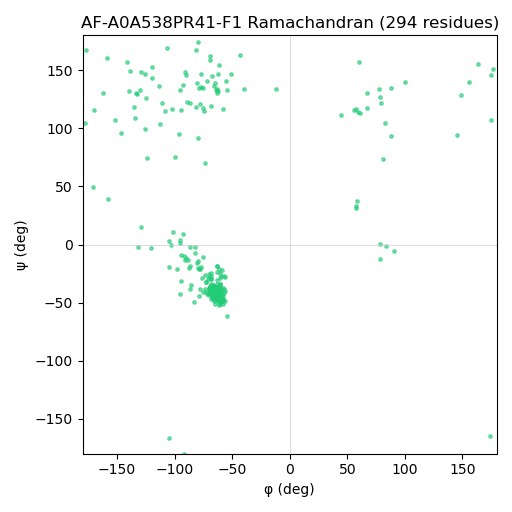6 O O . THR A 1 113 ? -7.370 0.715 2.716 1.00 90.12 113 THR A O 1
ATOM 879 N N . GLY A 1 114 ? -8.734 -0.780 3.697 1.00 90.69 114 GLY A N 1
ATOM 880 C CA . GLY A 1 114 ? -8.807 -1.678 2.541 1.00 90.69 114 GLY A CA 1
ATOM 881 C C . GLY A 1 114 ? -9.459 -1.020 1.323 1.00 90.69 114 GLY A C 1
ATOM 882 O O . GLY A 1 114 ? -8.960 -1.161 0.211 1.00 90.69 114 GLY A O 1
ATOM 883 N N . LEU A 1 115 ? -10.520 -0.237 1.541 1.00 93.62 115 LEU A N 1
ATOM 884 C CA . LEU A 1 115 ? -11.218 0.497 0.480 1.00 93.62 115 LEU A CA 1
ATOM 885 C C . LEU A 1 115 ? -10.361 1.577 -0.179 1.00 93.62 115 LEU A C 1
ATOM 887 O O . LEU A 1 115 ? -10.487 1.792 -1.379 1.00 93.62 115 LEU A O 1
ATOM 891 N N . LEU A 1 116 ? -9.516 2.259 0.594 1.00 92.50 116 LEU A N 1
ATOM 892 C CA . LEU A 1 116 ? -8.623 3.291 0.074 1.00 92.50 116 LEU A CA 1
ATOM 893 C C . LEU A 1 116 ? -7.392 2.669 -0.597 1.00 92.50 116 LEU A C 1
ATOM 895 O O . LEU A 1 116 ? -7.020 3.056 -1.700 1.00 92.50 116 LEU A O 1
ATOM 899 N N . TYR A 1 117 ? -6.784 1.665 0.034 1.00 91.50 117 TYR A N 1
ATOM 900 C CA . TYR A 1 117 ? -5.513 1.117 -0.426 1.00 91.50 117 TYR A CA 1
ATOM 901 C C . TYR A 1 117 ? -5.643 0.172 -1.632 1.00 91.50 117 TYR A C 1
ATOM 903 O O . TYR A 1 117 ? -4.808 0.229 -2.533 1.00 91.50 117 TYR A O 1
ATOM 911 N N . ALA A 1 118 ? -6.683 -0.669 -1.697 1.00 93.38 118 ALA A N 1
ATOM 912 C CA . ALA A 1 118 ? -6.809 -1.670 -2.762 1.00 93.38 118 ALA A CA 1
ATOM 913 C C . ALA A 1 118 ? -6.893 -1.072 -4.187 1.00 93.38 118 ALA A C 1
ATOM 915 O O . ALA A 1 118 ? -6.179 -1.563 -5.064 1.00 93.38 118 ALA A O 1
ATOM 916 N N . PRO A 1 119 ? -7.662 0.006 -4.451 1.00 93.00 119 PRO A N 1
ATOM 917 C CA . PRO A 1 119 ? -7.677 0.646 -5.769 1.00 93.00 119 PRO A CA 1
ATOM 918 C C . PRO A 1 119 ? -6.317 1.211 -6.180 1.00 93.00 119 PRO A C 1
ATOM 920 O O . PRO A 1 119 ? -5.900 1.054 -7.324 1.00 93.00 119 PRO A O 1
ATOM 923 N N . VAL A 1 120 ? -5.591 1.835 -5.248 1.00 92.50 120 VAL A N 1
ATOM 924 C CA . VAL A 1 120 ? -4.252 2.358 -5.544 1.00 92.50 120 VAL A CA 1
ATOM 925 C C . VAL A 1 120 ? -3.272 1.228 -5.799 1.00 92.50 120 VAL A C 1
ATOM 927 O O . VAL A 1 120 ? -2.490 1.316 -6.740 1.00 92.50 120 VAL A O 1
ATOM 930 N N . ARG A 1 121 ? -3.348 0.130 -5.039 1.00 91.88 121 ARG A N 1
ATOM 931 C CA . ARG A 1 121 ? -2.502 -1.039 -5.289 1.00 91.88 121 ARG A CA 1
ATOM 932 C C . ARG A 1 121 ? -2.733 -1.621 -6.682 1.00 91.88 121 ARG A C 1
ATOM 934 O O . ARG A 1 121 ? -1.751 -1.970 -7.329 1.00 91.88 121 ARG A O 1
ATOM 941 N N . PHE A 1 122 ? -3.986 -1.671 -7.137 1.00 93.31 122 PHE A N 1
ATOM 942 C CA . PHE A 1 122 ? -4.356 -2.099 -8.488 1.00 93.31 122 PHE A CA 1
ATOM 943 C C . PHE A 1 122 ? -3.757 -1.186 -9.569 1.00 93.31 122 PHE A C 1
ATOM 945 O O . PHE A 1 122 ? -3.159 -1.681 -10.520 1.00 93.31 122 PHE A O 1
ATOM 952 N N . LEU A 1 123 ? -3.861 0.139 -9.404 1.00 91.50 123 LEU A N 1
ATOM 953 C CA . LEU A 1 123 ? -3.317 1.113 -10.361 1.00 91.50 123 LEU A CA 1
ATOM 954 C C . LEU A 1 123 ? -1.784 1.102 -10.407 1.00 91.50 123 LEU A C 1
ATOM 956 O O . LEU A 1 123 ? -1.206 1.085 -11.491 1.00 91.50 123 LEU A O 1
ATOM 960 N N . LEU A 1 124 ? -1.125 1.059 -9.245 1.00 90.19 124 LEU A N 1
ATOM 961 C CA . LEU A 1 124 ? 0.337 0.975 -9.147 1.00 90.19 124 LEU A CA 1
ATOM 962 C C . LEU A 1 124 ? 0.896 -0.288 -9.800 1.00 90.19 124 LEU A C 1
ATOM 964 O O . LEU A 1 124 ? 2.045 -0.301 -10.225 1.00 90.19 124 LEU A O 1
ATOM 968 N N . ASP A 1 125 ? 0.092 -1.340 -9.910 1.00 89.00 125 ASP A N 1
ATOM 969 C CA . ASP A 1 125 ? 0.530 -2.578 -10.535 1.00 89.00 125 ASP A CA 1
ATOM 970 C C . ASP A 1 125 ? 0.633 -2.487 -12.065 1.00 89.00 125 ASP A C 1
ATOM 972 O O . ASP A 1 125 ? 1.481 -3.145 -12.653 1.00 89.00 125 ASP A O 1
ATOM 976 N N . PHE A 1 126 ? -0.135 -1.603 -12.715 1.00 88.31 126 PHE A N 1
ATOM 977 C CA . PHE A 1 126 ? 0.062 -1.303 -14.145 1.00 88.31 126 PHE A CA 1
ATOM 978 C C . PHE A 1 126 ? 1.365 -0.558 -14.422 1.00 88.31 126 PHE A C 1
ATOM 980 O O . PHE A 1 126 ? 1.884 -0.607 -15.533 1.00 88.31 126 PHE A O 1
ATOM 987 N N . LEU A 1 127 ? 1.885 0.145 -13.416 1.00 86.94 127 LEU A N 1
ATOM 988 C CA . LEU A 1 127 ? 3.166 0.836 -13.490 1.00 86.94 127 LEU A CA 1
ATOM 989 C C . LEU A 1 127 ? 4.335 -0.116 -13.228 1.00 86.94 127 LEU A C 1
ATOM 991 O O . LEU A 1 127 ? 5.482 0.322 -13.273 1.00 86.94 127 LEU A O 1
ATOM 995 N N . ARG A 1 128 ? 4.084 -1.399 -12.939 1.00 85.81 128 ARG A N 1
ATOM 996 C CA . ARG A 1 128 ? 5.144 -2.379 -12.725 1.00 85.81 128 ARG A CA 1
ATOM 997 C C . ARG A 1 128 ? 5.689 -2.870 -14.075 1.00 85.81 128 ARG A C 1
ATOM 999 O O . ARG A 1 128 ? 4.905 -3.099 -14.996 1.00 85.81 128 ARG A O 1
ATOM 1006 N N . PRO A 1 129 ? 7.012 -3.048 -14.228 1.00 79.81 129 PRO A N 1
ATOM 1007 C CA . PRO A 1 129 ? 7.581 -3.541 -15.480 1.00 79.81 129 PRO A CA 1
ATOM 1008 C C . PRO A 1 129 ? 7.091 -4.960 -15.791 1.00 79.81 129 PRO A C 1
ATOM 1010 O O . PRO A 1 129 ? 7.107 -5.826 -14.912 1.00 79.81 129 PRO A O 1
ATOM 1013 N N . GLY A 1 130 ? 6.670 -5.201 -17.037 1.00 66.94 130 GLY A N 1
ATOM 1014 C CA . GLY A 1 130 ? 5.982 -6.431 -17.459 1.00 66.94 130 GLY A CA 1
ATOM 1015 C C . GLY A 1 130 ? 6.774 -7.734 -17.291 1.00 66.94 130 GLY A C 1
ATOM 1016 O O . GLY A 1 130 ? 6.164 -8.795 -17.198 1.00 66.94 130 GLY A O 1
ATOM 1017 N N . GLY A 1 131 ? 8.106 -7.674 -17.196 1.00 66.94 131 GLY A N 1
ATOM 1018 C CA . GLY A 1 131 ? 8.948 -8.835 -16.894 1.00 66.94 131 GLY A CA 1
ATOM 1019 C C . GLY A 1 131 ? 8.929 -9.272 -15.425 1.00 66.94 131 GLY A C 1
ATOM 1020 O O . GLY A 1 131 ? 9.418 -10.353 -15.104 1.00 66.94 131 GLY A O 1
ATOM 1021 N N . THR A 1 132 ? 8.354 -8.464 -14.524 1.00 70.94 132 THR A N 1
ATOM 1022 C CA . THR A 1 132 ? 8.422 -8.713 -13.074 1.00 70.94 132 THR A CA 1
ATOM 1023 C C . THR A 1 132 ? 7.316 -9.643 -12.569 1.00 70.94 132 THR A C 1
ATOM 1025 O O . THR A 1 132 ? 7.593 -10.476 -11.711 1.00 70.94 132 THR A O 1
ATOM 1028 N N . ASP A 1 133 ? 6.089 -9.524 -13.099 1.00 75.94 133 ASP A N 1
ATOM 1029 C CA . ASP A 1 133 ? 4.935 -10.361 -12.732 1.00 75.94 133 ASP A CA 1
ATOM 1030 C C . ASP A 1 133 ? 4.168 -10.836 -13.983 1.00 75.94 133 ASP A C 1
ATOM 1032 O O . ASP A 1 133 ? 3.602 -10.010 -14.705 1.00 75.94 133 ASP A O 1
ATOM 1036 N N . PRO A 1 134 ? 4.072 -12.156 -14.234 1.00 81.06 134 PRO A N 1
ATOM 1037 C CA . PRO A 1 134 ? 3.284 -12.686 -15.341 1.00 81.06 134 PRO A CA 1
ATOM 1038 C C . PRO A 1 134 ? 1.777 -12.398 -15.185 1.00 81.06 134 PRO A C 1
ATOM 1040 O O . PRO A 1 134 ? 1.203 -12.652 -14.119 1.00 81.06 134 PRO A O 1
ATOM 1043 N N . PRO A 1 135 ? 1.090 -11.919 -16.239 1.00 84.88 135 PRO A N 1
ATOM 1044 C CA . PRO A 1 135 ? -0.356 -11.762 -16.210 1.00 84.88 135 PRO A CA 1
ATOM 1045 C C . PRO A 1 135 ? -1.068 -13.117 -16.353 1.00 84.88 135 PRO A C 1
ATOM 1047 O O . PRO A 1 135 ? -0.769 -13.918 -17.237 1.00 84.88 135 PRO A O 1
ATOM 1050 N N . HIS A 1 136 ? -2.081 -13.340 -15.521 1.00 82.25 136 HIS A N 1
ATOM 1051 C CA . HIS A 1 136 ? -3.019 -14.455 -15.591 1.00 82.25 136 HIS A CA 1
ATOM 1052 C C . HIS A 1 136 ? -4.386 -13.929 -16.045 1.00 82.25 136 HIS A C 1
ATOM 1054 O O . HIS A 1 136 ? -5.023 -13.145 -15.342 1.00 82.25 136 HIS A O 1
ATOM 1060 N N . PHE A 1 137 ? -4.848 -14.353 -17.225 1.00 85.56 137 PHE A N 1
ATOM 1061 C CA . PHE A 1 137 ? -6.089 -13.850 -17.841 1.00 85.56 137 PHE A CA 1
ATOM 1062 C C . PHE A 1 137 ? -6.097 -12.326 -18.069 1.00 85.56 137 PHE A C 1
ATOM 1064 O O . PHE A 1 137 ? -7.121 -11.667 -17.909 1.00 85.56 137 PHE A O 1
ATOM 1071 N N . GLY A 1 138 ? -4.945 -11.760 -18.443 1.00 83.88 138 GLY A N 1
ATOM 1072 C CA . GLY A 1 138 ? -4.807 -10.334 -18.760 1.00 83.88 138 GLY A CA 1
ATOM 1073 C C . GLY A 1 138 ? -4.598 -9.412 -17.554 1.00 83.88 138 GLY A C 1
ATOM 1074 O O . GLY A 1 138 ? -4.410 -8.218 -17.757 1.00 83.88 138 GLY A O 1
ATOM 1075 N N . LEU A 1 139 ? -4.583 -9.947 -16.328 1.00 85.94 139 LEU A N 1
ATOM 1076 C CA . LEU A 1 139 ? -4.278 -9.205 -15.102 1.00 85.94 139 LEU A CA 1
ATOM 1077 C C . LEU A 1 139 ? -3.209 -9.925 -14.282 1.00 85.94 139 LEU A C 1
ATOM 1079 O O . LEU A 1 139 ? -3.143 -11.152 -14.267 1.00 85.94 139 LEU A O 1
ATOM 1083 N N . THR A 1 140 ? -2.383 -9.186 -13.559 1.00 89.75 140 THR A N 1
ATOM 1084 C CA . THR A 1 140 ? -1.404 -9.773 -12.641 1.00 89.75 140 THR A CA 1
ATOM 1085 C C . THR A 1 140 ? -2.097 -10.414 -11.435 1.00 89.75 140 THR A C 1
ATOM 1087 O O . THR A 1 140 ? -3.241 -10.107 -11.079 1.00 89.75 140 THR A O 1
ATOM 1090 N N . PHE A 1 141 ? -1.373 -11.282 -10.730 1.00 89.56 141 PHE A N 1
ATOM 1091 C CA . PHE A 1 141 ? -1.840 -11.813 -9.449 1.00 89.56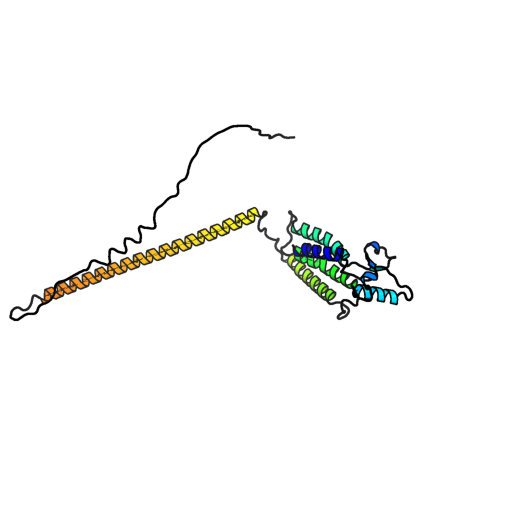 141 PHE A CA 1
ATOM 1092 C C . PHE A 1 141 ? -2.139 -10.699 -8.422 1.00 89.56 141 PHE A C 1
ATOM 1094 O O . PHE A 1 141 ? -3.121 -10.760 -7.672 1.00 89.56 141 PHE A O 1
ATOM 1101 N N . ALA A 1 142 ? -1.324 -9.642 -8.403 1.00 87.62 142 ALA A N 1
ATOM 1102 C CA . ALA A 1 142 ? -1.516 -8.497 -7.518 1.00 87.62 142 ALA A CA 1
ATOM 1103 C C . ALA A 1 142 ? -2.786 -7.697 -7.863 1.00 87.62 142 ALA A C 1
ATOM 1105 O O . ALA A 1 142 ? -3.494 -7.234 -6.965 1.00 87.62 142 ALA A O 1
ATOM 1106 N N . GLN A 1 143 ? -3.140 -7.596 -9.142 1.00 92.00 143 GLN A N 1
ATOM 1107 C CA . GLN A 1 143 ? -4.390 -6.981 -9.580 1.00 92.00 143 GLN A CA 1
ATOM 1108 C C . GLN A 1 143 ? -5.605 -7.812 -9.153 1.00 92.00 143 GLN A C 1
ATOM 1110 O O . GLN A 1 143 ? -6.544 -7.262 -8.575 1.00 92.00 143 GLN A O 1
ATOM 1115 N N . TRP A 1 144 ? -5.563 -9.137 -9.333 1.00 92.88 144 TRP A N 1
ATOM 1116 C CA . TRP A 1 144 ? -6.626 -10.040 -8.872 1.00 92.88 144 TRP A CA 1
ATOM 1117 C C . TRP A 1 144 ? -6.850 -9.972 -7.360 1.00 92.88 144 TRP A C 1
ATOM 1119 O O . TRP A 1 144 ? -7.988 -9.844 -6.899 1.00 92.88 144 TRP A O 1
ATOM 1129 N N . SER A 1 145 ? -5.771 -10.009 -6.575 1.00 92.69 145 SER A N 1
ATOM 1130 C CA . SER A 1 145 ? -5.864 -9.894 -5.115 1.00 92.69 145 SER A CA 1
ATOM 1131 C C . SER A 1 145 ? -6.391 -8.525 -4.673 1.00 92.69 145 SER A C 1
ATOM 1133 O O . SER A 1 145 ? -7.183 -8.456 -3.732 1.00 92.69 145 SER A O 1
ATOM 1135 N N . SER A 1 146 ? -6.043 -7.450 -5.386 1.00 93.62 146 SER A N 1
ATOM 1136 C CA . SER A 1 146 ? -6.566 -6.104 -5.123 1.00 93.62 146 SER A CA 1
ATOM 1137 C C . SER A 1 146 ? -8.069 -6.005 -5.401 1.00 93.62 146 SER A C 1
ATOM 1139 O O . SER A 1 146 ? -8.799 -5.441 -4.586 1.00 93.62 146 SER A O 1
ATOM 1141 N N . ILE A 1 147 ? -8.562 -6.608 -6.492 1.00 94.69 147 ILE A N 1
ATOM 1142 C CA . ILE A 1 147 ? -10.003 -6.683 -6.793 1.00 94.69 147 ILE A CA 1
ATOM 1143 C C . ILE A 1 147 ? -10.737 -7.434 -5.681 1.00 94.69 147 ILE A C 1
ATOM 1145 O O . ILE A 1 147 ? -11.728 -6.935 -5.144 1.00 94.69 147 ILE A O 1
ATOM 1149 N N . LEU A 1 148 ? -10.235 -8.611 -5.296 1.00 95.00 148 LEU A N 1
ATOM 1150 C CA . LEU A 1 148 ? -10.839 -9.412 -4.234 1.00 95.00 148 LEU A CA 1
ATOM 1151 C C . LEU A 1 148 ? -10.880 -8.639 -2.908 1.00 95.00 148 LEU A C 1
ATOM 1153 O O . LEU A 1 148 ? -11.932 -8.558 -2.273 1.00 95.00 148 LEU A O 1
ATOM 1157 N N . ALA A 1 149 ? -9.760 -8.029 -2.513 1.00 93.75 149 ALA A N 1
ATOM 1158 C CA . ALA A 1 149 ? -9.672 -7.228 -1.297 1.00 93.75 149 ALA A CA 1
ATOM 1159 C C . ALA A 1 149 ? -10.652 -6.045 -1.320 1.00 93.75 149 ALA A C 1
ATOM 1161 O O . ALA A 1 149 ? -11.315 -5.783 -0.316 1.00 93.75 149 ALA A O 1
ATOM 1162 N N . PHE A 1 150 ? -10.793 -5.368 -2.463 1.00 95.81 150 PHE A N 1
ATOM 1163 C CA . PHE A 1 150 ? -11.730 -4.261 -2.630 1.00 95.81 150 PHE A CA 1
ATOM 1164 C C . PHE A 1 150 ? -13.191 -4.712 -2.505 1.00 95.81 150 PHE A C 1
ATOM 1166 O O . PHE A 1 150 ? -13.958 -4.097 -1.765 1.00 95.81 150 PHE A O 1
ATOM 1173 N N . VAL A 1 151 ? -13.576 -5.814 -3.157 1.00 96.31 151 VAL A N 1
ATOM 1174 C CA . VAL A 1 151 ? -14.940 -6.370 -3.079 1.00 96.31 151 VAL A CA 1
ATOM 1175 C C . VAL A 1 151 ? -15.277 -6.811 -1.655 1.00 96.31 151 VAL A C 1
ATOM 1177 O O . VAL A 1 151 ? -16.348 -6.479 -1.143 1.00 96.31 151 VAL A O 1
ATOM 1180 N N . VAL A 1 152 ? -14.357 -7.507 -0.981 1.00 95.31 152 VAL A N 1
ATOM 1181 C CA . VAL A 1 152 ? -14.535 -7.915 0.420 1.00 95.31 152 VAL A CA 1
ATOM 1182 C C . VAL A 1 152 ? -14.666 -6.688 1.321 1.00 95.31 152 VAL A C 1
ATOM 1184 O O . VAL A 1 152 ? -15.578 -6.628 2.146 1.00 95.31 152 VAL A O 1
ATOM 1187 N N . ALA A 1 153 ? -13.815 -5.677 1.141 1.00 93.62 153 ALA A N 1
ATOM 1188 C CA . ALA A 1 153 ? -13.886 -4.443 1.912 1.00 93.62 153 ALA A CA 1
ATOM 1189 C C . ALA A 1 153 ? -15.204 -3.686 1.665 1.00 93.62 153 ALA A C 1
ATOM 1191 O O . ALA A 1 153 ? -15.819 -3.207 2.615 1.00 93.62 153 ALA A O 1
ATOM 1192 N N . LEU A 1 154 ? -15.703 -3.637 0.427 1.00 95.25 154 LEU A N 1
ATOM 1193 C CA . LEU A 1 154 ? -17.005 -3.042 0.113 1.00 95.25 154 LEU A CA 1
ATOM 1194 C C . LEU A 1 154 ? -18.149 -3.792 0.792 1.00 95.25 154 LEU A C 1
ATOM 1196 O O . LEU A 1 154 ? -19.011 -3.167 1.413 1.00 95.25 154 LEU A O 1
ATOM 1200 N N . TYR A 1 155 ? -18.148 -5.122 0.706 1.00 94.88 155 TYR A N 1
ATOM 1201 C CA . TYR A 1 155 ? -19.175 -5.959 1.318 1.00 94.88 155 TYR A CA 1
ATOM 1202 C C . TYR A 1 155 ? -19.206 -5.787 2.841 1.00 94.88 155 TYR A C 1
ATOM 1204 O O . TYR A 1 155 ? -20.251 -5.471 3.416 1.00 94.88 155 TYR A O 1
ATOM 1212 N N . VAL A 1 156 ? -18.051 -5.932 3.497 1.00 93.62 156 VAL A N 1
ATOM 1213 C CA . VAL A 1 156 ? -17.936 -5.792 4.953 1.00 93.62 156 VAL A CA 1
ATOM 1214 C C . VAL A 1 156 ? -18.235 -4.354 5.379 1.00 93.62 156 VAL A C 1
ATOM 1216 O O . VAL A 1 156 ? -18.935 -4.146 6.364 1.00 93.62 156 VAL A O 1
ATOM 1219 N N . GLY A 1 157 ? -17.781 -3.354 4.622 1.00 91.94 157 GLY A N 1
ATOM 1220 C CA . GLY A 1 157 ? -18.032 -1.940 4.905 1.00 91.94 157 GLY A CA 1
ATOM 1221 C C . GLY A 1 157 ? -19.513 -1.597 4.836 1.00 91.94 157 GLY A C 1
ATOM 1222 O O . GLY A 1 157 ? -20.048 -0.986 5.761 1.00 91.94 157 GLY A O 1
ATOM 1223 N N . ARG A 1 158 ? -20.204 -2.065 3.791 1.00 92.38 158 ARG A N 1
ATOM 1224 C CA . ARG A 1 158 ? -21.657 -1.921 3.660 1.00 92.38 158 ARG A CA 1
ATOM 1225 C C . ARG A 1 158 ? -22.386 -2.618 4.806 1.00 92.38 158 ARG A C 1
ATOM 1227 O O . ARG A 1 158 ? -23.278 -2.015 5.395 1.00 92.38 158 ARG A O 1
ATOM 1234 N N . ARG A 1 159 ? -21.977 -3.838 5.169 1.00 91.12 159 ARG A N 1
ATOM 1235 C CA . ARG A 1 159 ? -22.550 -4.573 6.304 1.00 91.12 159 ARG A CA 1
ATOM 1236 C C . ARG A 1 159 ? -22.369 -3.813 7.618 1.00 91.12 159 ARG A C 1
ATOM 1238 O O . ARG A 1 159 ? -23.342 -3.613 8.330 1.00 91.12 159 ARG A O 1
ATOM 1245 N N . ILE A 1 160 ? -21.165 -3.323 7.912 1.00 89.81 160 ILE A N 1
ATOM 1246 C CA . ILE A 1 160 ? -20.872 -2.546 9.127 1.00 89.81 160 ILE A CA 1
ATOM 1247 C C . ILE A 1 160 ? -21.693 -1.254 9.173 1.00 89.81 160 ILE A C 1
ATOM 1249 O O . ILE A 1 160 ? -22.172 -0.878 10.235 1.00 89.81 160 ILE A O 1
ATOM 1253 N N . LEU A 1 161 ? -21.894 -0.575 8.045 1.00 86.81 161 LEU A N 1
ATOM 1254 C CA . LEU A 1 161 ? -22.736 0.623 8.011 1.00 86.81 161 LEU A CA 1
ATOM 1255 C C . LEU A 1 161 ? -24.224 0.315 8.235 1.00 86.81 161 LEU A C 1
ATOM 1257 O O . LEU A 1 161 ? -24.937 1.160 8.765 1.00 86.81 161 LEU A O 1
ATOM 1261 N N . GLN A 1 162 ? -24.688 -0.874 7.846 1.00 86.31 162 GLN A N 1
ATOM 1262 C CA . GLN A 1 162 ? -26.083 -1.297 7.998 1.00 86.31 162 GLN A CA 1
ATOM 1263 C C . GLN A 1 162 ? -26.388 -1.910 9.372 1.00 86.31 162 GLN A C 1
ATOM 1265 O O . GLN A 1 162 ? -27.489 -1.731 9.881 1.00 86.31 162 GLN A O 1
ATOM 1270 N N . THR A 1 163 ? -25.442 -2.640 9.970 1.00 82.12 163 THR A N 1
ATOM 1271 C CA . THR A 1 163 ? -25.661 -3.422 11.202 1.00 82.12 163 THR A CA 1
ATOM 1272 C C . THR A 1 163 ? -24.765 -3.003 12.368 1.00 82.12 163 THR A C 1
ATOM 1274 O O . THR A 1 163 ? -24.831 -3.604 13.436 1.00 82.12 163 THR A O 1
ATOM 1277 N N . GLY A 1 164 ? -23.856 -2.049 12.170 1.00 71.31 164 GLY A N 1
ATOM 1278 C CA . GLY A 1 164 ? -22.806 -1.737 13.134 1.00 71.31 164 GLY A CA 1
ATOM 1279 C C . GLY A 1 164 ? -23.283 -0.840 14.267 1.00 71.31 164 GLY A C 1
ATOM 1280 O O . GLY A 1 164 ? -23.616 0.325 14.052 1.00 71.31 164 GLY A O 1
ATOM 1281 N N . ALA A 1 165 ? -23.219 -1.358 15.494 1.00 67.31 165 ALA A N 1
ATOM 1282 C CA . ALA A 1 165 ? -23.265 -0.529 16.689 1.00 67.31 165 ALA A CA 1
ATOM 1283 C C . ALA A 1 165 ? -21.985 0.337 16.789 1.00 67.31 165 ALA A C 1
ATOM 1285 O O . ALA A 1 165 ? -20.897 -0.109 16.390 1.00 67.31 165 ALA A O 1
ATOM 1286 N N . PRO A 1 166 ? -22.076 1.577 17.306 1.00 67.12 166 PRO A N 1
ATOM 1287 C CA . PRO A 1 166 ? -20.903 2.395 17.599 1.00 67.12 166 PRO A CA 1
ATOM 1288 C C . PRO A 1 166 ? -19.953 1.640 18.533 1.00 67.12 166 PRO A C 1
ATOM 1290 O O . PRO A 1 166 ? -20.408 0.969 19.454 1.00 67.12 166 PRO A O 1
ATOM 1293 N N . ALA A 1 167 ? -18.640 1.746 18.311 1.00 62.50 167 ALA A N 1
ATOM 1294 C CA . ALA A 1 167 ? -17.664 1.078 19.170 1.00 62.50 167 ALA A CA 1
ATOM 1295 C C . ALA A 1 167 ? -17.830 1.524 20.637 1.00 62.50 167 ALA A C 1
ATOM 1297 O O . ALA A 1 167 ? -17.628 2.704 20.946 1.00 62.50 167 ALA A O 1
ATOM 1298 N N . GLU A 1 168 ? -18.185 0.588 21.527 1.00 57.91 168 GLU A N 1
ATOM 1299 C CA . GLU A 1 168 ? -18.319 0.875 22.955 1.00 57.91 168 GLU A CA 1
ATOM 1300 C C . GLU A 1 168 ? -16.964 1.267 23.569 1.00 57.91 168 GLU A C 1
ATOM 1302 O O . GLU A 1 168 ? -15.918 0.701 23.231 1.00 57.91 168 GLU A O 1
ATOM 1307 N N . PRO A 1 169 ? -16.938 2.270 24.462 1.00 56.75 169 PRO A N 1
ATOM 1308 C CA . PRO A 1 169 ? -15.703 2.726 25.068 1.00 56.75 169 PRO A CA 1
ATOM 1309 C C . PRO A 1 169 ? -15.205 1.725 26.115 1.00 56.75 169 PRO A C 1
ATOM 1311 O O . PRO A 1 169 ? -15.757 1.627 27.210 1.00 56.75 169 PRO A O 1
ATOM 1314 N N . VAL A 1 170 ? -14.047 1.114 25.857 1.00 55.53 170 VAL A N 1
ATOM 1315 C CA . VAL A 1 170 ? -13.166 0.619 26.926 1.00 55.53 170 VAL A CA 1
ATOM 1316 C C . VAL A 1 170 ? -12.497 1.842 27.572 1.00 55.53 170 VAL A C 1
ATOM 1318 O O . VAL A 1 170 ? -11.321 2.113 27.370 1.00 55.53 170 VAL A O 1
ATOM 1321 N N . THR A 1 171 ? -13.294 2.634 28.298 1.00 49.94 171 THR A N 1
ATOM 1322 C CA . THR A 1 171 ? -12.929 3.840 29.075 1.00 49.94 171 THR A CA 1
ATOM 1323 C C . THR A 1 171 ? -12.298 5.010 28.301 1.00 49.94 171 THR A C 1
ATOM 1325 O O . THR A 1 171 ? -11.800 4.877 27.183 1.00 49.94 171 THR A O 1
ATOM 1328 N N . ARG A 1 172 ? -12.400 6.223 28.860 1.00 55.06 172 ARG A N 1
ATOM 1329 C CA . ARG A 1 172 ? -11.988 7.465 28.187 1.00 55.06 172 ARG A CA 1
ATOM 1330 C C . ARG A 1 172 ? -10.503 7.764 28.410 1.00 55.06 172 ARG A C 1
ATOM 1332 O O . ARG A 1 172 ? -9.912 8.514 27.636 1.00 55.06 172 ARG A O 1
ATOM 1339 N N . THR A 1 173 ? -9.898 7.144 29.425 1.00 59.97 173 THR A N 1
ATOM 1340 C CA . THR A 1 173 ? -8.472 7.243 29.753 1.00 59.97 173 THR A CA 1
ATOM 1341 C C . THR A 1 173 ? -7.905 5.880 30.157 1.00 59.97 173 THR A C 1
ATOM 1343 O O . THR A 1 173 ? -8.598 5.054 30.743 1.00 59.97 173 THR A O 1
ATOM 1346 N N . SER A 1 174 ? -6.619 5.644 29.888 1.00 60.38 174 SER A N 1
ATOM 1347 C CA . SER A 1 174 ? -5.909 4.428 30.318 1.00 60.38 174 SER A CA 1
ATOM 1348 C C . SER A 1 174 ? -5.947 4.215 31.838 1.00 60.38 174 SER A C 1
ATOM 1350 O O . SER A 1 174 ? -5.924 3.073 32.288 1.00 60.38 174 SER A O 1
ATOM 1352 N N . LYS A 1 175 ? -6.071 5.296 32.622 1.00 61.28 175 LYS A N 1
ATOM 1353 C CA . LYS A 1 175 ? -6.250 5.242 34.080 1.00 61.28 175 LYS A CA 1
ATOM 1354 C C . LYS A 1 175 ? -7.611 4.677 34.483 1.00 61.28 175 LYS A C 1
ATOM 1356 O O . LYS A 1 175 ? -7.654 3.774 35.306 1.00 61.28 175 LYS A O 1
ATOM 1361 N N . GLU A 1 176 ? -8.696 5.141 33.867 1.00 68.56 176 GLU A N 1
ATOM 1362 C CA . GLU A 1 176 ? -10.041 4.600 34.118 1.00 68.56 176 GLU A CA 1
ATOM 1363 C C . GLU A 1 176 ? -10.140 3.119 33.716 1.00 68.56 176 GLU A C 1
ATOM 1365 O O . GLU A 1 176 ? -10.802 2.336 34.396 1.00 68.56 176 GLU A O 1
ATOM 1370 N N . ALA A 1 177 ? -9.461 2.714 32.635 1.00 63.53 177 ALA A N 1
ATOM 1371 C CA . ALA A 1 177 ? -9.389 1.314 32.209 1.00 63.53 177 ALA A CA 1
ATOM 1372 C C . ALA A 1 177 ? -8.698 0.446 33.266 1.00 63.53 177 ALA A C 1
ATOM 1374 O O . ALA A 1 177 ? -9.197 -0.619 33.620 1.00 63.53 177 ALA A O 1
ATOM 1375 N N . GLN A 1 178 ? -7.560 0.924 33.782 1.00 74.00 178 GLN A N 1
ATOM 1376 C CA . GLN A 1 178 ? -6.792 0.248 34.826 1.00 74.00 178 GLN A CA 1
ATOM 1377 C C . GLN A 1 178 ? -7.549 0.193 36.154 1.00 74.00 178 GLN A C 1
ATOM 1379 O O . GLN A 1 178 ? -7.507 -0.832 36.828 1.00 74.00 178 GLN A O 1
ATOM 1384 N N . GLU A 1 179 ? -8.271 1.253 36.521 1.00 77.88 179 GLU A N 1
ATOM 1385 C CA . GLU A 1 179 ? -9.115 1.269 37.718 1.00 77.88 179 GLU A CA 1
ATOM 1386 C C . GLU A 1 179 ? -10.271 0.277 37.608 1.00 77.88 179 GLU A C 1
ATOM 1388 O O . GLU A 1 179 ? -10.484 -0.494 38.539 1.00 77.88 179 GLU A O 1
ATOM 1393 N N . ARG A 1 180 ? -10.966 0.214 36.464 1.00 71.56 180 ARG A N 1
ATOM 1394 C CA . ARG A 1 180 ? -12.011 -0.799 36.246 1.00 71.56 180 ARG A CA 1
ATOM 1395 C C . ARG A 1 180 ? -11.455 -2.218 36.269 1.00 71.56 180 ARG A C 1
ATOM 1397 O O . ARG A 1 180 ? -12.065 -3.078 36.891 1.00 71.56 180 ARG A O 1
ATOM 1404 N N . LEU A 1 181 ? -10.292 -2.454 35.658 1.00 78.12 181 LEU A N 1
ATOM 1405 C CA . LEU A 1 181 ? -9.627 -3.758 35.731 1.00 78.12 181 LEU A CA 1
ATOM 1406 C C . LEU A 1 181 ? -9.285 -4.131 37.177 1.00 78.12 181 LEU A C 1
ATOM 1408 O O . LEU A 1 181 ? -9.473 -5.272 37.577 1.00 78.12 181 LEU A O 1
ATOM 1412 N N . LYS A 1 182 ? -8.794 -3.166 37.963 1.00 82.50 182 LYS A N 1
ATOM 1413 C CA . LYS A 1 182 ? -8.445 -3.375 39.370 1.00 82.50 182 LYS A CA 1
ATOM 1414 C C . LYS A 1 182 ? -9.674 -3.663 40.230 1.00 82.50 182 LYS A C 1
ATOM 1416 O O . LYS A 1 182 ? -9.571 -4.465 41.148 1.00 82.50 182 LYS A O 1
ATOM 1421 N N . ILE A 1 183 ? -10.805 -3.018 39.940 1.00 83.19 183 ILE A N 1
ATOM 1422 C CA . ILE A 1 183 ? -12.080 -3.293 40.612 1.00 83.19 183 ILE A CA 1
ATOM 1423 C C . ILE A 1 183 ? -12.540 -4.713 40.280 1.00 83.19 183 ILE A C 1
ATOM 1425 O O . ILE A 1 183 ? -12.739 -5.484 41.203 1.00 83.19 183 ILE A O 1
ATOM 1429 N N . ILE A 1 184 ? -12.582 -5.094 38.998 1.00 83.56 184 ILE A N 1
ATOM 1430 C CA . ILE A 1 184 ? -12.986 -6.450 38.580 1.00 83.56 184 ILE A CA 1
ATOM 1431 C C . ILE A 1 184 ? -12.086 -7.517 39.217 1.00 83.56 184 ILE A C 1
ATOM 1433 O O . ILE A 1 184 ? -12.582 -8.464 39.810 1.00 83.56 184 ILE A O 1
ATOM 1437 N N . LEU A 1 185 ? -10.762 -7.333 39.170 1.00 84.00 185 LEU A N 1
ATOM 1438 C CA . LEU A 1 185 ? -9.813 -8.262 39.791 1.00 84.00 185 LEU A CA 1
ATOM 1439 C C . LEU A 1 185 ? -9.997 -8.366 41.309 1.00 84.00 185 LEU A C 1
ATOM 1441 O O . LEU A 1 185 ? -9.821 -9.444 41.868 1.00 84.00 185 LEU A O 1
ATOM 1445 N N . ARG A 1 186 ? -10.325 -7.255 41.980 1.00 86.69 186 ARG A N 1
ATOM 1446 C CA . ARG A 1 186 ? -10.589 -7.255 43.422 1.00 86.69 186 ARG A CA 1
ATOM 1447 C C . ARG A 1 186 ? -11.901 -7.963 43.741 1.00 86.69 186 ARG A C 1
ATOM 1449 O O . ARG A 1 186 ? -11.927 -8.739 44.686 1.00 86.69 186 ARG A O 1
ATOM 1456 N N . ASP A 1 187 ? -12.949 -7.712 42.967 1.00 86.00 187 ASP A N 1
ATOM 1457 C CA . ASP A 1 187 ? -14.257 -8.337 43.155 1.00 86.00 187 ASP A CA 1
ATOM 1458 C C . ASP A 1 187 ? -14.163 -9.861 42.917 1.00 86.00 187 ASP A C 1
ATOM 1460 O O . ASP A 1 187 ? -14.702 -10.640 43.702 1.00 86.00 187 ASP A O 1
ATOM 1464 N N . ASP A 1 188 ? -13.382 -10.299 41.919 1.00 85.44 188 ASP A N 1
ATOM 1465 C CA . ASP A 1 188 ? -13.062 -11.714 41.684 1.00 85.44 188 ASP A CA 1
ATOM 1466 C C . ASP A 1 188 ? -12.253 -12.321 42.848 1.00 85.44 188 ASP A C 1
ATOM 1468 O O . ASP A 1 188 ? -12.520 -13.445 43.281 1.00 85.44 188 ASP A O 1
ATOM 1472 N N . GLU A 1 189 ? -11.272 -11.589 43.388 1.00 84.38 189 GLU A N 1
ATOM 1473 C CA . GLU A 1 189 ? -10.470 -12.032 44.536 1.00 84.38 189 GLU A CA 1
ATOM 1474 C C . GLU A 1 189 ? -11.319 -12.140 45.817 1.00 84.38 189 GLU A C 1
ATOM 1476 O O . GLU A 1 189 ? -11.151 -13.074 46.605 1.00 84.38 189 GLU A O 1
ATOM 1481 N N . GLU A 1 190 ? -12.247 -11.207 46.032 1.00 84.25 190 GLU A N 1
ATOM 1482 C CA . GLU A 1 190 ? -13.204 -11.237 47.140 1.00 84.25 190 GLU A CA 1
ATOM 1483 C C . GLU A 1 190 ? -14.188 -12.406 46.989 1.00 84.25 190 GLU A C 1
ATOM 1485 O O . GLU A 1 190 ? -14.377 -13.165 47.942 1.00 84.25 190 GLU A O 1
ATOM 1490 N N . ALA A 1 191 ? -14.730 -12.642 45.791 1.00 80.56 191 ALA A N 1
ATOM 1491 C CA . ALA A 1 191 ? -15.600 -13.784 45.511 1.00 80.56 191 ALA A CA 1
ATOM 1492 C C . ALA A 1 191 ? -14.893 -15.132 45.747 1.00 80.56 191 ALA A C 1
ATOM 1494 O O . ALA A 1 191 ? -15.460 -16.033 46.369 1.00 80.56 191 ALA A O 1
ATOM 1495 N N . GLN A 1 192 ? -13.629 -15.260 45.330 1.00 80.38 192 GLN A N 1
ATOM 1496 C CA . GLN A 1 192 ? -12.826 -16.459 45.593 1.00 80.38 192 GLN A CA 1
ATOM 1497 C C . GLN A 1 192 ? -12.563 -16.673 47.089 1.00 80.38 192 GLN A C 1
ATOM 1499 O O . GLN A 1 192 ? -12.598 -17.808 47.566 1.00 80.38 192 GLN A O 1
ATOM 1504 N N . LYS A 1 193 ? -12.324 -15.598 47.853 1.00 81.31 193 LYS A N 1
ATOM 1505 C CA . LYS A 1 193 ? -12.151 -15.682 49.314 1.00 81.31 193 LYS A CA 1
ATOM 1506 C C . LYS A 1 193 ? -13.431 -16.118 50.017 1.00 81.31 193 LYS A C 1
ATOM 1508 O O . LYS A 1 193 ? -13.344 -16.919 50.944 1.00 81.31 193 LYS A O 1
ATOM 1513 N N . HIS A 1 194 ? -14.585 -15.617 49.581 1.00 78.69 194 HIS A N 1
ATOM 1514 C CA . HIS A 1 194 ? -15.881 -16.030 50.116 1.00 78.69 194 HIS A CA 1
ATOM 1515 C C . HIS A 1 194 ? -16.155 -17.513 49.844 1.00 78.69 194 HIS A C 1
ATOM 1517 O O . HIS A 1 194 ? -16.404 -18.251 50.792 1.00 78.69 194 HIS A O 1
ATOM 1523 N N . ALA A 1 195 ? -15.967 -17.978 48.606 1.00 81.06 195 ALA A N 1
ATOM 1524 C CA . ALA A 1 195 ? -16.124 -19.395 48.265 1.00 81.06 195 ALA A CA 1
ATOM 1525 C C . ALA A 1 195 ? -15.192 -20.305 49.092 1.00 81.06 195 ALA A C 1
ATOM 1527 O O . ALA A 1 195 ? -15.623 -21.306 49.657 1.00 81.06 195 ALA A O 1
ATOM 1528 N N . ALA A 1 196 ? -13.921 -19.918 49.253 1.00 82.06 196 ALA A N 1
ATOM 1529 C CA . ALA A 1 196 ? -12.970 -20.680 50.062 1.00 82.06 196 ALA A CA 1
ATOM 1530 C C . ALA A 1 196 ? -13.288 -20.661 51.571 1.00 82.06 196 ALA A C 1
ATOM 1532 O O . ALA A 1 196 ? -12.885 -21.574 52.297 1.00 82.06 196 ALA A O 1
ATOM 1533 N N . ALA A 1 197 ? -13.947 -19.612 52.072 1.00 82.31 197 ALA A N 1
ATOM 1534 C CA . ALA A 1 197 ? -14.386 -19.530 53.462 1.00 82.31 197 ALA A CA 1
ATOM 1535 C C . ALA A 1 197 ? -15.609 -20.421 53.715 1.00 82.31 197 ALA A C 1
ATOM 1537 O O . ALA A 1 197 ? -15.636 -21.122 54.730 1.00 82.31 197 ALA A O 1
ATOM 1538 N N . ASP A 1 198 ? -16.557 -20.445 52.779 1.00 83.25 198 ASP A N 1
ATOM 1539 C CA . ASP A 1 198 ? -17.745 -21.297 52.840 1.00 83.25 198 ASP A CA 1
ATOM 1540 C C . ASP A 1 198 ? -17.356 -22.784 52.789 1.00 83.25 198 ASP A C 1
ATOM 1542 O O . ASP A 1 198 ? -17.722 -23.539 53.691 1.00 83.25 198 ASP A O 1
ATOM 1546 N N . ASP A 1 199 ? -16.471 -23.179 51.863 1.00 83.62 199 ASP A N 1
ATOM 1547 C CA . ASP A 1 199 ? -15.941 -24.551 51.775 1.00 83.62 199 ASP A CA 1
ATOM 1548 C C . ASP A 1 199 ? -15.272 -25.012 53.086 1.00 83.62 199 ASP A C 1
ATOM 1550 O O . ASP A 1 199 ? -15.414 -26.158 53.529 1.00 83.62 199 ASP A O 1
ATOM 1554 N N . ARG A 1 200 ? -14.528 -24.111 53.746 1.00 83.38 200 ARG A N 1
ATOM 1555 C CA . ARG A 1 200 ? -13.899 -24.394 55.048 1.00 83.38 200 ARG A CA 1
ATOM 1556 C C . ARG A 1 200 ? -14.933 -24.518 56.162 1.00 83.38 200 ARG A C 1
ATOM 1558 O O . ARG A 1 200 ? -14.782 -25.387 57.024 1.00 83.38 200 ARG A O 1
ATOM 1565 N N . GLY A 1 201 ? -15.960 -23.670 56.152 1.00 83.62 201 GLY A N 1
ATOM 1566 C CA . GLY A 1 201 ? -17.070 -23.721 57.098 1.00 83.62 201 GLY A CA 1
ATOM 1567 C C . GLY A 1 201 ? -17.834 -25.041 57.007 1.00 83.62 201 GLY A C 1
ATOM 1568 O O . GLY A 1 201 ? -18.066 -25.691 58.030 1.00 83.62 201 GLY A O 1
ATOM 1569 N N . ASP A 1 202 ? -18.137 -25.486 55.792 1.00 82.81 202 ASP A N 1
ATOM 1570 C CA . ASP A 1 202 ? -18.839 -26.744 55.534 1.00 82.81 202 ASP A CA 1
ATOM 1571 C C . ASP A 1 202 ? -17.999 -27.964 55.923 1.00 82.81 202 ASP A C 1
ATOM 1573 O O . ASP A 1 202 ? -18.490 -28.880 56.593 1.00 82.81 202 ASP A O 1
ATOM 1577 N N . ALA A 1 203 ? -16.698 -27.953 55.617 1.00 82.75 203 ALA A N 1
ATOM 1578 C CA . ALA A 1 203 ? -15.780 -29.003 56.055 1.00 82.75 203 ALA A CA 1
ATOM 1579 C C . ALA A 1 203 ? -15.697 -29.106 57.590 1.00 82.75 203 ALA A C 1
ATOM 1581 O O . ALA A 1 203 ? -15.619 -30.208 58.144 1.00 82.75 203 ALA A O 1
ATOM 1582 N N . GLN A 1 204 ? -15.727 -27.970 58.293 1.00 86.00 204 GLN A N 1
ATOM 1583 C CA . GLN A 1 204 ? -15.676 -27.940 59.752 1.00 86.00 204 GLN A CA 1
ATOM 1584 C C . GLN A 1 204 ? -16.990 -28.418 60.382 1.00 86.00 204 GLN A C 1
ATOM 1586 O O . GLN A 1 204 ? -16.948 -29.207 61.326 1.00 86.00 204 GLN A O 1
ATOM 1591 N N . ARG A 1 205 ? -18.145 -28.032 59.823 1.00 87.81 205 ARG A N 1
ATOM 1592 C CA . ARG A 1 205 ? -19.461 -28.554 60.234 1.00 87.81 205 ARG A CA 1
ATOM 1593 C C . ARG A 1 205 ? -19.528 -30.071 60.081 1.00 87.81 205 ARG A C 1
ATOM 1595 O O . ARG A 1 205 ? -19.885 -30.760 61.034 1.00 87.81 205 ARG A O 1
ATOM 1602 N N . LYS A 1 206 ? -19.075 -30.591 58.938 1.00 89.06 206 LYS A N 1
ATOM 1603 C CA . LYS A 1 206 ? -19.044 -32.032 58.661 1.00 89.06 206 LYS A CA 1
ATOM 1604 C C . LYS A 1 206 ? -18.128 -32.794 59.623 1.00 89.06 206 LYS A C 1
ATOM 1606 O O . LYS A 1 206 ? -18.483 -33.879 60.069 1.00 89.06 206 LYS A O 1
ATOM 1611 N N . LYS A 1 207 ? -16.977 -32.222 60.002 1.00 89.31 207 LYS A N 1
ATOM 1612 C CA . LYS A 1 207 ? -16.091 -32.801 61.033 1.00 89.31 207 LYS A CA 1
ATOM 1613 C C . LYS A 1 207 ? -16.740 -32.852 62.415 1.00 89.31 207 LYS A C 1
ATOM 1615 O O . LYS A 1 207 ? -16.585 -33.851 63.109 1.00 89.31 207 LYS A O 1
ATOM 1620 N N . VAL A 1 208 ? -17.440 -31.793 62.820 1.00 91.44 208 VAL A N 1
ATOM 1621 C CA . VAL A 1 208 ? -18.134 -31.743 64.118 1.00 91.44 208 VAL A CA 1
ATOM 1622 C C . VAL A 1 208 ? -19.278 -32.755 64.160 1.00 91.44 208 VAL A C 1
ATOM 1624 O O . VAL A 1 208 ? -19.452 -33.439 65.165 1.00 91.44 208 VAL A O 1
ATOM 1627 N N . GLU A 1 209 ? -20.028 -32.888 63.068 1.00 90.25 209 GLU A N 1
ATOM 1628 C CA . GLU A 1 209 ? -21.100 -33.877 62.950 1.00 90.25 209 GLU A CA 1
ATOM 1629 C C . GLU A 1 209 ? -20.560 -35.312 63.019 1.00 90.25 209 GLU A C 1
ATOM 1631 O O . GLU A 1 209 ? -21.095 -36.126 63.772 1.00 90.25 209 GLU A O 1
ATOM 1636 N N . LEU A 1 210 ? -19.446 -35.593 62.331 1.00 88.94 210 LEU A N 1
ATOM 1637 C CA . LEU A 1 210 ? -18.770 -36.891 62.395 1.00 88.94 210 LEU A CA 1
ATOM 1638 C C . LEU A 1 210 ? -18.287 -37.209 63.819 1.00 88.94 210 LEU A C 1
ATOM 1640 O O . LEU A 1 210 ? -18.575 -38.279 64.340 1.00 88.94 210 LEU A O 1
ATOM 1644 N N . ALA A 1 211 ? -17.636 -36.250 64.486 1.00 89.62 211 ALA A N 1
ATOM 1645 C CA . ALA A 1 211 ? -17.163 -36.420 65.860 1.00 89.62 211 ALA A CA 1
ATOM 1646 C C . ALA A 1 211 ? -18.316 -36.657 66.850 1.00 89.62 211 ALA A C 1
ATOM 1648 O O . ALA A 1 211 ? -18.188 -37.447 67.784 1.00 89.62 211 ALA A O 1
ATOM 1649 N N . ARG A 1 212 ? -19.465 -36.000 66.640 1.00 89.56 212 ARG A N 1
ATOM 1650 C CA . ARG A 1 212 ? -20.668 -36.214 67.453 1.00 89.56 212 ARG A CA 1
ATOM 1651 C C . ARG A 1 212 ? -21.275 -37.598 67.211 1.00 89.56 212 ARG A C 1
ATOM 1653 O O . ARG A 1 212 ? -21.732 -38.225 68.164 1.00 89.56 212 ARG A O 1
ATOM 1660 N N . ALA A 1 213 ? -21.263 -38.078 65.968 1.00 87.81 213 ALA A N 1
ATOM 1661 C CA . ALA A 1 213 ? -21.704 -39.427 65.624 1.00 87.81 213 ALA A CA 1
ATOM 1662 C C . ALA A 1 213 ? -20.781 -40.501 66.228 1.00 87.81 213 ALA A C 1
ATOM 1664 O O . ALA A 1 213 ? -21.271 -41.481 66.790 1.00 87.81 213 ALA A O 1
ATOM 1665 N N . ASP A 1 214 ? -19.464 -40.289 66.185 1.00 88.94 214 ASP A N 1
ATOM 1666 C CA . ASP A 1 214 ? -18.476 -41.189 66.785 1.00 88.94 214 ASP A CA 1
ATOM 1667 C C . ASP A 1 214 ? -18.617 -41.248 68.314 1.00 88.94 214 ASP A C 1
ATOM 1669 O O . ASP A 1 214 ? -18.615 -42.337 68.891 1.00 88.94 214 ASP A O 1
ATOM 1673 N N . ALA A 1 215 ? -18.831 -40.103 68.974 1.00 87.38 215 ALA A N 1
ATOM 1674 C CA . ALA A 1 215 ? -19.090 -40.043 70.413 1.00 87.38 215 ALA A CA 1
ATOM 1675 C C . ALA A 1 215 ? -20.381 -40.785 70.801 1.00 87.38 215 ALA A C 1
ATOM 1677 O O . ALA A 1 215 ? -20.374 -41.593 71.727 1.00 87.38 215 ALA A O 1
ATOM 1678 N N . ALA A 1 216 ? -21.471 -40.588 70.051 1.00 86.75 216 ALA A N 1
ATOM 1679 C CA . ALA A 1 216 ? -22.726 -41.304 70.284 1.00 86.75 216 ALA A CA 1
ATOM 1680 C C . ALA A 1 216 ? -22.574 -42.825 70.090 1.00 86.75 216 ALA A C 1
ATOM 1682 O O . ALA A 1 216 ? -23.162 -43.616 70.829 1.00 86.75 216 ALA A O 1
ATOM 1683 N N . ARG A 1 217 ? -21.755 -43.254 69.120 1.00 84.31 217 ARG A N 1
ATOM 1684 C CA . ARG A 1 217 ? -21.452 -44.672 68.887 1.00 84.31 217 ARG A CA 1
ATOM 1685 C C . ARG A 1 217 ? -20.606 -45.269 70.015 1.00 84.31 217 ARG A C 1
ATOM 1687 O O . ARG A 1 217 ? -20.842 -46.416 70.393 1.00 84.31 217 ARG A O 1
ATOM 1694 N N . ALA A 1 218 ? -19.661 -44.504 70.561 1.00 83.94 218 ALA A N 1
ATOM 1695 C CA . ALA A 1 218 ? -18.864 -44.909 71.715 1.00 83.94 218 ALA A CA 1
ATOM 1696 C C . ALA A 1 218 ? -19.730 -45.059 72.978 1.00 83.94 218 ALA A C 1
ATOM 1698 O O . ALA A 1 218 ? -19.651 -46.089 73.643 1.00 83.94 218 ALA A O 1
ATOM 1699 N N . GLU A 1 219 ? -20.623 -44.102 73.255 1.00 83.12 219 GLU A N 1
ATOM 1700 C CA . GLU A 1 219 ? -21.573 -44.189 74.375 1.00 83.12 219 GLU A CA 1
ATOM 1701 C C . GLU A 1 219 ? -22.540 -45.374 74.232 1.00 83.12 219 GLU A C 1
ATOM 1703 O O . GLU A 1 219 ? -22.826 -46.071 75.206 1.00 83.12 219 GLU A O 1
ATOM 1708 N N . ALA A 1 220 ? -23.030 -45.650 73.020 1.00 79.38 220 ALA A N 1
ATOM 1709 C CA . ALA A 1 220 ? -23.879 -46.812 72.763 1.00 79.38 220 ALA A CA 1
ATOM 1710 C C . ALA A 1 220 ? -23.130 -48.139 72.983 1.00 79.38 220 ALA A C 1
ATOM 1712 O O . ALA A 1 220 ? -23.704 -49.089 73.515 1.00 79.38 220 ALA A O 1
ATOM 1713 N N . ALA A 1 221 ? -21.847 -48.204 72.612 1.00 79.25 221 ALA A N 1
ATOM 1714 C CA . ALA A 1 221 ? -21.006 -49.374 72.847 1.00 79.25 221 ALA A CA 1
ATOM 1715 C C . ALA A 1 221 ? -20.705 -49.586 74.341 1.00 79.25 221 ALA A C 1
ATOM 1717 O O . ALA A 1 221 ? -20.732 -50.722 74.806 1.00 79.25 221 ALA A O 1
ATOM 1718 N N . GLU A 1 222 ? -20.467 -48.511 75.095 1.00 79.38 222 GLU A N 1
ATOM 1719 C CA . GLU A 1 222 ? -20.336 -48.524 76.560 1.00 79.38 222 GLU A CA 1
ATOM 1720 C C . GLU A 1 222 ? -21.612 -49.043 77.234 1.00 79.38 222 GLU A C 1
ATOM 1722 O O . GLU A 1 222 ? -21.555 -49.989 78.016 1.00 79.38 222 GLU A O 1
ATOM 1727 N N . ARG A 1 223 ? -22.785 -48.518 76.858 1.00 77.69 223 ARG A N 1
ATOM 1728 C CA . ARG A 1 223 ? -24.075 -48.993 77.389 1.00 77.69 223 ARG A CA 1
ATOM 1729 C C . ARG A 1 223 ? -24.349 -50.455 77.047 1.00 77.69 223 ARG A C 1
ATOM 1731 O O . ARG A 1 223 ? -24.871 -51.186 77.880 1.00 77.69 223 ARG A O 1
ATOM 1738 N N . ALA A 1 224 ? -23.974 -50.898 75.848 1.00 74.50 224 ALA A N 1
ATOM 1739 C CA . ALA A 1 224 ? -24.093 -52.299 75.457 1.00 74.50 224 ALA A CA 1
ATOM 1740 C C . ALA A 1 224 ? -23.133 -53.211 76.240 1.00 74.50 224 ALA A C 1
ATOM 1742 O O . ALA A 1 224 ? -23.483 -54.351 76.536 1.00 74.50 224 ALA A O 1
ATOM 1743 N N . LYS A 1 225 ? -21.934 -52.730 76.595 1.00 75.56 225 LYS A N 1
ATOM 1744 C CA . LYS A 1 225 ? -21.001 -53.459 77.468 1.00 75.56 225 LYS A CA 1
ATOM 1745 C C . LYS A 1 225 ? -21.501 -53.522 78.910 1.00 75.56 225 LYS A C 1
ATOM 1747 O O . LYS A 1 225 ? -21.428 -54.592 79.497 1.00 75.56 225 LYS A O 1
ATOM 1752 N N . ALA A 1 226 ? -22.045 -52.428 79.443 1.00 71.12 226 ALA A N 1
ATOM 1753 C CA . ALA A 1 226 ? -22.646 -52.397 80.776 1.00 71.12 226 ALA A CA 1
ATOM 1754 C C . ALA A 1 226 ? -23.849 -53.350 80.873 1.00 71.12 226 ALA A C 1
ATOM 1756 O O . ALA A 1 226 ? -23.903 -54.165 81.783 1.00 71.12 226 ALA A O 1
ATOM 1757 N N . ALA A 1 227 ? -24.733 -53.353 79.870 1.00 69.00 227 ALA A N 1
ATOM 1758 C CA . ALA A 1 227 ? -25.857 -54.290 79.815 1.00 69.00 227 ALA A CA 1
ATOM 1759 C C . ALA A 1 227 ? -25.404 -55.762 79.766 1.00 69.00 227 ALA A C 1
ATOM 1761 O O . ALA A 1 227 ? -25.996 -56.609 80.424 1.00 69.00 227 ALA A O 1
ATOM 1762 N N . LYS A 1 228 ? -24.321 -56.068 79.035 1.00 67.25 228 LYS A N 1
ATOM 1763 C CA . LYS A 1 228 ? -23.728 -57.416 79.010 1.00 67.25 228 LYS A CA 1
ATOM 1764 C C . LYS A 1 228 ? -23.017 -57.795 80.313 1.00 67.25 228 LYS A C 1
ATOM 1766 O O . LYS A 1 228 ? -22.944 -58.977 80.629 1.00 67.25 228 LYS A O 1
ATOM 1771 N N . ALA A 1 229 ? -22.475 -56.826 81.049 1.00 59.97 229 ALA A N 1
ATOM 1772 C CA . ALA A 1 229 ? -21.873 -57.054 82.361 1.00 59.97 229 ALA A CA 1
ATOM 1773 C C . ALA A 1 229 ? -22.943 -57.305 83.437 1.00 59.97 229 ALA A C 1
ATOM 1775 O O . ALA A 1 229 ? -22.763 -58.196 84.261 1.00 59.97 229 ALA A O 1
ATOM 1776 N N . ASP A 1 230 ? -24.075 -56.600 83.375 1.00 57.91 230 ASP A N 1
ATOM 1777 C CA . ASP A 1 230 ? -25.233 -56.850 84.242 1.00 57.91 230 ASP A CA 1
ATOM 1778 C C . ASP A 1 230 ? -25.876 -58.220 83.949 1.00 57.91 230 ASP A C 1
ATOM 1780 O O . ASP A 1 230 ? -26.270 -58.932 84.870 1.00 57.91 230 ASP A O 1
ATOM 1784 N N . GLU A 1 231 ? -25.913 -58.643 82.681 1.00 56.44 231 GLU A N 1
ATOM 1785 C CA . GLU A 1 231 ? -26.379 -59.979 82.276 1.00 56.44 231 GLU A CA 1
ATOM 1786 C C . GLU A 1 231 ? -25.412 -61.096 82.728 1.00 56.44 231 GLU A C 1
ATOM 1788 O O . GLU A 1 231 ? -25.851 -62.158 83.165 1.00 56.44 231 GLU A O 1
ATOM 1793 N N . ALA A 1 232 ? -24.096 -60.840 82.721 1.00 53.84 232 ALA A N 1
ATOM 1794 C CA . ALA A 1 232 ? -23.087 -61.755 83.265 1.00 53.84 232 ALA A CA 1
ATOM 1795 C C . ALA A 1 232 ? -23.089 -61.815 84.807 1.00 53.84 232 ALA A C 1
ATOM 1797 O O . ALA A 1 232 ? -22.829 -62.873 85.375 1.00 53.84 232 ALA A O 1
ATOM 1798 N N . ALA A 1 233 ? -23.418 -60.716 85.493 1.00 51.41 233 ALA A N 1
ATOM 1799 C CA . ALA A 1 233 ? -23.587 -60.690 86.947 1.00 51.41 233 ALA A CA 1
ATOM 1800 C C . ALA A 1 233 ? -24.878 -61.400 87.396 1.00 51.41 233 ALA A C 1
ATOM 1802 O O . ALA A 1 233 ? -24.890 -62.035 88.448 1.00 51.41 233 ALA A O 1
ATOM 1803 N N . ALA A 1 234 ? -25.941 -61.358 86.584 1.00 50.31 234 ALA A N 1
ATOM 1804 C CA . ALA A 1 234 ? -27.157 -62.139 86.812 1.00 50.31 234 ALA A CA 1
ATOM 1805 C C . ALA A 1 234 ? -26.947 -63.652 86.595 1.00 50.31 234 ALA A C 1
ATOM 1807 O O . ALA A 1 234 ? -27.613 -64.453 87.245 1.00 50.31 234 ALA A O 1
ATOM 1808 N N . ALA A 1 235 ? -26.003 -64.044 85.731 1.00 47.78 235 ALA A N 1
ATOM 1809 C CA . ALA A 1 235 ? -25.616 -65.442 85.519 1.00 47.78 235 ALA A CA 1
ATOM 1810 C C . ALA A 1 235 ? -24.657 -66.000 86.595 1.00 47.78 235 ALA A C 1
ATOM 1812 O O . ALA A 1 235 ? -24.489 -67.209 86.672 1.00 47.78 235 ALA A O 1
ATOM 1813 N N . ALA A 1 236 ? -24.045 -65.150 87.431 1.00 45.22 236 ALA A N 1
ATOM 1814 C CA . ALA A 1 236 ? -23.133 -65.554 88.511 1.00 45.22 236 ALA A CA 1
ATOM 1815 C C . ALA A 1 236 ? -23.827 -65.749 89.879 1.00 45.22 236 ALA A C 1
ATOM 1817 O O . ALA A 1 236 ? -23.153 -65.893 90.897 1.00 45.22 236 ALA A O 1
ATOM 1818 N N . ALA A 1 237 ? -25.164 -65.719 89.921 1.00 42.47 237 ALA A N 1
ATOM 1819 C CA . ALA A 1 237 ? -25.964 -65.964 91.125 1.00 42.47 237 ALA A CA 1
ATOM 1820 C C . ALA A 1 237 ? -26.570 -67.384 91.182 1.00 42.47 237 ALA A C 1
ATOM 1822 O O . ALA A 1 237 ? -27.422 -67.636 92.033 1.00 42.47 237 ALA A O 1
ATOM 1823 N N . ASP A 1 238 ? -26.140 -68.290 90.298 1.00 39.72 238 ASP A N 1
ATOM 1824 C CA . ASP A 1 238 ? -26.535 -69.700 90.285 1.00 39.72 238 ASP A CA 1
ATOM 1825 C C . ASP A 1 238 ? -25.277 -70.582 90.203 1.00 39.72 238 ASP A C 1
ATOM 1827 O O . ASP A 1 238 ? -24.382 -70.318 89.401 1.00 39.72 238 ASP A O 1
ATOM 1831 N N . ASP A 1 239 ? -25.256 -71.601 91.059 1.00 33.94 239 ASP A N 1
ATOM 1832 C CA . ASP A 1 239 ? -24.238 -72.635 91.303 1.00 33.94 239 ASP A CA 1
ATOM 1833 C C . ASP A 1 239 ? -22.990 -72.304 92.158 1.00 33.94 239 ASP A C 1
ATOM 1835 O O . ASP A 1 239 ? -22.179 -71.421 91.876 1.00 33.94 239 ASP A O 1
ATOM 1839 N N . GLY A 1 240 ? -22.853 -73.087 93.240 1.00 29.16 240 GLY A N 1
ATOM 1840 C CA . GLY A 1 240 ? -21.746 -73.093 94.199 1.00 29.16 240 GLY A CA 1
ATOM 1841 C C . GLY A 1 240 ? -20.796 -74.300 94.083 1.00 29.16 240 GLY A C 1
ATOM 1842 O O . GLY A 1 240 ? -21.103 -75.262 93.386 1.00 29.16 240 GLY A O 1
ATOM 1843 N N . ASP A 1 241 ? -19.671 -74.174 94.806 1.00 28.98 241 ASP A N 1
ATOM 1844 C CA . ASP A 1 241 ? -18.734 -75.168 95.389 1.00 28.98 241 ASP A CA 1
ATOM 1845 C C . ASP A 1 241 ? -18.258 -76.389 94.559 1.00 28.98 241 ASP A C 1
ATOM 1847 O O . ASP A 1 241 ? -19.023 -77.305 94.273 1.00 28.98 241 ASP A O 1
ATOM 1851 N N . ASP A 1 242 ? -16.966 -76.452 94.180 1.00 31.94 242 ASP A N 1
ATOM 1852 C CA . ASP A 1 242 ? -15.818 -76.903 95.018 1.00 31.94 242 ASP A CA 1
ATOM 1853 C C . ASP A 1 242 ? -14.602 -77.439 94.198 1.00 31.94 242 ASP A C 1
ATOM 1855 O O . ASP A 1 242 ? -14.739 -78.192 93.235 1.00 31.94 242 ASP A O 1
ATOM 1859 N N . ASP A 1 243 ? -13.414 -77.056 94.691 1.00 30.41 243 ASP A N 1
ATOM 1860 C CA . ASP A 1 243 ? -12.090 -77.718 94.774 1.00 30.41 243 ASP A CA 1
ATOM 1861 C C . ASP A 1 243 ? -11.027 -77.894 93.642 1.00 30.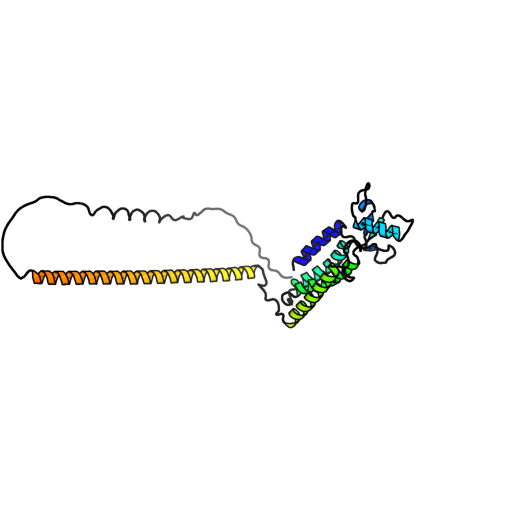41 243 ASP A C 1
ATOM 1863 O O . ASP A 1 243 ? -11.223 -78.481 92.582 1.00 30.41 243 ASP A O 1
ATOM 1867 N N . GLU A 1 244 ? -9.823 -77.434 94.050 1.00 29.20 244 GLU A N 1
ATOM 1868 C CA . GLU A 1 244 ? -8.413 -77.855 93.848 1.00 29.20 244 GLU A CA 1
ATOM 1869 C C . GLU A 1 244 ? -7.742 -77.994 92.453 1.00 29.20 244 GLU A C 1
ATOM 1871 O O . GLU A 1 244 ? -8.002 -78.913 91.685 1.00 29.20 244 GLU A O 1
ATOM 1876 N N . ALA A 1 245 ? -6.701 -77.170 92.206 1.00 28.11 245 ALA A N 1
ATOM 1877 C CA . ALA A 1 245 ? -5.266 -77.547 92.303 1.00 28.11 245 ALA A CA 1
ATOM 1878 C C . ALA A 1 245 ? -4.314 -76.804 91.319 1.00 28.11 245 ALA A C 1
ATOM 1880 O O . ALA A 1 245 ? -4.491 -76.811 90.107 1.00 28.11 245 ALA A O 1
ATOM 1881 N N . GLU A 1 246 ? -3.246 -76.249 91.911 1.00 28.61 246 GLU A N 1
ATOM 1882 C CA . GLU A 1 246 ? -1.854 -76.055 91.439 1.00 28.61 246 GLU A CA 1
ATOM 1883 C C . GLU A 1 246 ? -1.450 -75.220 90.188 1.00 28.61 246 GLU A C 1
ATOM 1885 O O . GLU A 1 246 ? -1.586 -75.608 89.035 1.00 28.61 246 GLU A O 1
ATOM 1890 N N . ALA A 1 247 ? -0.753 -74.114 90.509 1.00 27.77 247 ALA A N 1
ATOM 1891 C CA . ALA A 1 247 ? 0.616 -73.719 90.111 1.00 27.77 247 ALA A CA 1
ATOM 1892 C C . ALA A 1 247 ? 1.038 -73.527 88.628 1.00 27.77 247 ALA A C 1
ATOM 1894 O O . ALA A 1 247 ? 1.261 -74.485 87.900 1.00 27.77 247 ALA A O 1
ATOM 1895 N N . ALA A 1 248 ? 1.370 -72.270 88.276 1.00 29.22 248 ALA A N 1
ATOM 1896 C CA . ALA A 1 248 ? 2.602 -71.808 87.582 1.00 29.22 248 ALA A CA 1
ATOM 1897 C C . ALA A 1 248 ? 2.467 -70.287 87.288 1.00 29.22 248 ALA A C 1
ATOM 1899 O O . ALA A 1 248 ? 1.522 -69.878 86.629 1.00 29.22 248 ALA A O 1
ATOM 1900 N N . VAL A 1 249 ? 3.171 -69.380 87.982 1.00 29.20 249 VAL A N 1
ATOM 1901 C CA . VAL A 1 249 ? 4.498 -68.792 87.663 1.00 29.20 249 VAL A CA 1
ATOM 1902 C C . VAL A 1 249 ? 4.519 -67.879 86.410 1.00 29.20 249 VAL A C 1
ATOM 1904 O O . VAL A 1 249 ? 4.104 -68.293 85.339 1.00 29.20 249 VAL A O 1
ATOM 1907 N N . GLU A 1 250 ? 5.106 -66.675 86.594 1.00 28.38 250 GLU A N 1
ATOM 1908 C CA . GLU A 1 250 ? 5.515 -65.623 85.618 1.00 28.38 250 GLU A CA 1
ATOM 1909 C C . GLU A 1 250 ? 4.413 -64.701 85.036 1.00 28.38 250 GLU A C 1
ATOM 1911 O O . GLU A 1 250 ? 3.367 -65.158 84.616 1.00 28.38 250 GLU A O 1
ATOM 1916 N N . ALA A 1 251 ? 4.526 -63.367 84.935 1.00 28.89 251 ALA A N 1
ATOM 1917 C CA . ALA A 1 251 ? 5.562 -62.380 85.246 1.00 28.89 251 ALA A CA 1
ATOM 1918 C C . ALA A 1 251 ? 4.915 -60.975 85.396 1.00 28.89 251 ALA A C 1
ATOM 1920 O O . ALA A 1 251 ? 3.798 -60.720 84.950 1.00 28.89 251 ALA A O 1
ATOM 1921 N N . LYS A 1 252 ? 5.631 -60.060 86.059 1.00 32.47 252 LYS A N 1
ATOM 1922 C CA . LYS A 1 252 ? 5.253 -58.664 86.360 1.00 32.47 252 LYS A CA 1
ATOM 1923 C C . LYS A 1 252 ? 5.466 -57.710 85.139 1.00 32.47 252 LYS A C 1
ATOM 1925 O O . LYS A 1 252 ? 5.979 -58.157 84.120 1.00 32.47 252 LYS A O 1
ATOM 1930 N N . PRO A 1 253 ? 5.047 -56.424 85.224 1.00 46.19 253 PRO A N 1
ATOM 1931 C CA . PRO A 1 253 ? 4.499 -55.585 84.143 1.00 46.19 253 PRO A CA 1
ATOM 1932 C C . PRO A 1 253 ? 5.574 -54.764 83.409 1.00 46.19 253 PRO A C 1
ATOM 1934 O O . PRO A 1 253 ? 6.719 -54.806 83.844 1.00 46.19 253 PRO A O 1
ATOM 1937 N N . ALA A 1 254 ? 5.204 -53.952 82.397 1.00 28.00 254 ALA A N 1
ATOM 1938 C CA . ALA A 1 254 ? 5.580 -52.523 82.322 1.00 28.00 254 ALA A CA 1
ATOM 1939 C C . ALA A 1 254 ? 5.160 -51.794 81.010 1.00 28.00 254 ALA A C 1
ATOM 1941 O O . ALA A 1 254 ? 5.250 -52.330 79.912 1.00 28.00 254 ALA A O 1
ATOM 1942 N N . VAL A 1 255 ? 4.827 -50.506 81.193 1.00 35.25 255 VAL A N 1
ATOM 1943 C CA . VAL A 1 255 ? 4.967 -49.343 80.283 1.00 35.25 255 VAL A CA 1
ATOM 1944 C C . VAL A 1 255 ? 3.926 -49.093 79.174 1.00 35.25 255 VAL A C 1
ATOM 1946 O O . VAL A 1 255 ? 4.227 -49.108 77.986 1.00 35.25 255 VAL A O 1
ATOM 1949 N N . GLU A 1 256 ? 2.741 -48.623 79.576 1.00 39.09 256 GLU A N 1
ATOM 1950 C CA . GLU A 1 256 ? 2.124 -47.448 78.937 1.00 39.09 256 GLU A CA 1
ATOM 1951 C C . GLU A 1 256 ? 2.792 -46.184 79.503 1.00 39.09 256 GLU A C 1
ATOM 1953 O O . GLU A 1 256 ? 2.385 -45.691 80.550 1.00 39.09 256 GLU A O 1
ATOM 1958 N N . ALA A 1 257 ? 3.848 -45.679 78.861 1.00 42.22 257 ALA A N 1
ATOM 1959 C CA . ALA A 1 257 ? 4.395 -44.342 79.128 1.00 42.22 257 ALA A CA 1
ATOM 1960 C C . ALA A 1 257 ? 5.470 -43.935 78.103 1.00 42.22 257 ALA A C 1
ATOM 1962 O O . ALA A 1 257 ? 6.536 -43.502 78.511 1.00 42.22 257 ALA A O 1
ATOM 1963 N N . GLU A 1 258 ? 5.248 -44.049 76.785 1.00 37.53 258 GLU A N 1
ATOM 1964 C CA . GLU A 1 258 ? 6.213 -43.452 75.834 1.00 37.53 258 GLU A CA 1
ATOM 1965 C C . GLU A 1 258 ? 5.675 -43.140 74.424 1.00 37.53 258 GLU A C 1
ATOM 1967 O O . GLU A 1 258 ? 6.364 -43.299 73.427 1.00 37.53 258 GLU A O 1
ATOM 1972 N N . ALA A 1 259 ? 4.438 -42.643 74.310 1.00 38.12 259 ALA A N 1
ATOM 1973 C CA . ALA A 1 259 ? 3.939 -42.112 73.026 1.00 38.12 259 ALA A CA 1
ATOM 1974 C C . ALA A 1 259 ? 3.254 -40.735 73.119 1.00 38.12 259 ALA A C 1
ATOM 1976 O O . ALA A 1 259 ? 2.879 -40.152 72.104 1.00 38.12 259 ALA A O 1
ATOM 1977 N N . ALA A 1 260 ? 3.122 -40.164 74.321 1.00 39.81 260 ALA A N 1
ATOM 1978 C CA . ALA A 1 260 ? 2.403 -38.902 74.536 1.00 39.81 260 ALA A CA 1
ATOM 1979 C C . ALA A 1 260 ? 3.308 -37.668 74.736 1.00 39.81 260 ALA A C 1
ATOM 1981 O O . ALA A 1 260 ? 2.798 -36.559 74.903 1.00 39.81 260 ALA A O 1
ATOM 1982 N N . VAL A 1 261 ? 4.639 -37.821 74.708 1.00 42.12 261 VAL A N 1
ATOM 1983 C CA . VAL A 1 261 ? 5.576 -36.722 75.027 1.00 42.12 261 VAL A CA 1
ATOM 1984 C C . VAL A 1 261 ? 6.258 -36.120 73.787 1.00 42.12 261 VAL A C 1
ATOM 1986 O O . VAL A 1 261 ? 6.657 -34.957 73.822 1.00 42.12 261 VAL A O 1
ATOM 1989 N N . GLU A 1 262 ? 6.289 -36.806 72.642 1.00 42.97 262 GLU A N 1
ATOM 1990 C CA . GLU A 1 262 ? 6.973 -36.282 71.445 1.00 42.97 262 GLU A CA 1
ATOM 1991 C C . GLU A 1 262 ? 6.093 -35.373 70.560 1.00 42.97 262 GLU A C 1
ATOM 1993 O O . GLU A 1 262 ? 6.596 -34.502 69.852 1.00 42.97 262 GLU A O 1
ATOM 1998 N N . ALA A 1 263 ? 4.762 -35.450 70.674 1.00 40.56 263 ALA A N 1
ATOM 1999 C CA . ALA A 1 263 ? 3.855 -34.629 69.860 1.00 40.56 263 ALA A CA 1
ATOM 2000 C C . ALA A 1 263 ? 3.661 -33.185 70.376 1.00 40.56 263 ALA A C 1
ATOM 2002 O O . ALA A 1 263 ? 3.198 -32.320 69.631 1.00 40.56 263 ALA A O 1
ATOM 2003 N N . LYS A 1 264 ? 4.034 -32.881 71.630 1.00 41.81 264 LYS A N 1
ATOM 2004 C CA . LYS A 1 264 ? 3.870 -31.533 72.217 1.00 41.81 264 LYS A CA 1
ATOM 2005 C C . LYS A 1 264 ? 5.074 -30.601 72.042 1.00 41.81 264 LYS A C 1
ATOM 2007 O O . LYS A 1 264 ? 4.925 -29.407 72.267 1.00 41.81 264 LYS A O 1
ATOM 2012 N N . ARG A 1 265 ? 6.232 -31.081 71.570 1.00 41.41 265 ARG A N 1
ATOM 2013 C CA . ARG A 1 265 ? 7.424 -30.230 71.350 1.00 41.41 265 ARG A CA 1
ATOM 2014 C C . ARG A 1 265 ? 7.595 -29.689 69.926 1.00 41.41 265 ARG A C 1
ATOM 2016 O O . ARG A 1 265 ? 8.416 -28.801 69.723 1.00 41.41 265 ARG A O 1
ATOM 2023 N N . ALA A 1 266 ? 6.803 -30.146 68.955 1.00 42.47 266 ALA A N 1
ATOM 2024 C CA . ALA A 1 266 ? 6.908 -29.684 67.565 1.00 42.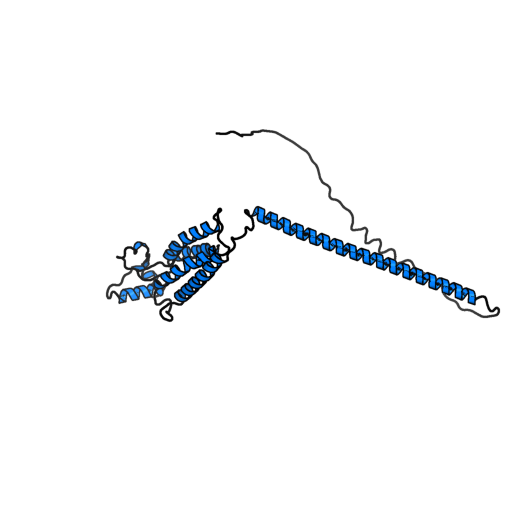47 266 ALA A CA 1
ATOM 2025 C C . ALA A 1 266 ? 6.015 -28.470 67.223 1.00 42.47 266 ALA A C 1
ATOM 2027 O O . ALA A 1 266 ? 6.217 -27.837 66.187 1.00 42.47 266 ALA A O 1
ATOM 2028 N N . VAL A 1 267 ? 5.048 -28.111 68.079 1.00 41.41 267 VAL A N 1
ATOM 2029 C CA . VAL A 1 267 ? 4.061 -27.048 67.782 1.00 41.41 267 VAL A CA 1
ATOM 2030 C C . VAL A 1 267 ? 4.426 -25.690 68.409 1.00 41.41 267 VAL A C 1
ATOM 2032 O O . VAL A 1 267 ? 4.038 -24.652 67.880 1.00 41.41 267 VAL A O 1
ATOM 2035 N N . GLU A 1 268 ? 5.262 -25.647 69.450 1.00 41.28 268 GLU A N 1
ATOM 2036 C CA . GLU A 1 268 ? 5.650 -24.389 70.124 1.00 41.28 268 GLU A CA 1
ATOM 2037 C C . GLU A 1 268 ? 6.851 -23.644 69.503 1.00 41.28 268 GLU A C 1
ATOM 2039 O O . GLU A 1 268 ? 7.174 -22.539 69.928 1.00 41.28 268 GLU A O 1
ATOM 2044 N N . ALA A 1 269 ? 7.493 -24.167 68.451 1.00 39.94 269 ALA A N 1
ATOM 2045 C CA . ALA A 1 269 ? 8.698 -23.554 67.868 1.00 39.94 269 ALA A CA 1
ATOM 2046 C C . ALA A 1 269 ? 8.459 -22.622 66.656 1.00 39.94 269 ALA A C 1
ATOM 2048 O O . ALA A 1 269 ? 9.424 -22.133 66.067 1.00 39.94 269 ALA A O 1
ATOM 2049 N N . LYS A 1 270 ? 7.208 -22.352 66.244 1.00 37.41 270 LYS A N 1
ATOM 2050 C CA . LYS A 1 270 ? 6.927 -21.528 65.041 1.00 37.41 270 LYS A CA 1
ATOM 2051 C C . LYS A 1 270 ? 5.941 -20.368 65.210 1.00 37.41 270 LYS A C 1
ATOM 2053 O O . LYS A 1 270 ? 5.528 -19.781 64.213 1.00 37.41 270 LYS A O 1
ATOM 2058 N N . ALA A 1 271 ? 5.632 -19.965 66.439 1.00 39.50 271 ALA A N 1
ATOM 2059 C CA . ALA A 1 271 ? 4.842 -18.766 66.705 1.00 39.50 271 ALA A CA 1
ATOM 2060 C C . ALA A 1 271 ? 5.590 -17.823 67.658 1.00 39.50 271 ALA A C 1
ATOM 2062 O O . ALA A 1 271 ? 5.559 -18.002 68.869 1.00 39.50 271 ALA A O 1
ATOM 2063 N N . GLY A 1 272 ? 6.245 -16.794 67.108 1.00 28.77 272 GLY A N 1
ATOM 2064 C CA . GLY A 1 272 ? 6.627 -15.617 67.893 1.00 28.77 272 GLY A CA 1
ATOM 2065 C C . GLY A 1 272 ? 7.953 -14.960 67.519 1.00 28.77 272 GLY A C 1
ATOM 2066 O O . GLY A 1 272 ? 8.986 -15.273 68.101 1.00 28.77 272 GLY A O 1
ATOM 2067 N N . LYS A 1 273 ? 7.908 -13.939 66.651 1.00 30.36 273 LYS A N 1
ATOM 2068 C CA . LYS A 1 273 ? 8.589 -12.662 66.937 1.00 30.36 273 LYS A CA 1
ATOM 2069 C C . LYS A 1 273 ? 8.059 -11.511 66.059 1.00 30.36 273 LYS A C 1
ATOM 2071 O O . LYS A 1 273 ? 7.983 -11.680 64.844 1.00 30.36 273 LYS A O 1
ATOM 2076 N N . PRO A 1 274 ? 7.705 -10.351 66.649 1.00 34.03 274 PRO A N 1
ATOM 2077 C CA . PRO A 1 274 ? 7.237 -9.165 65.935 1.00 34.03 274 PRO A CA 1
ATOM 2078 C C . PRO A 1 274 ? 8.409 -8.235 65.578 1.00 34.03 274 PRO A C 1
ATOM 2080 O O . PRO A 1 274 ? 9.376 -8.134 66.332 1.00 34.03 274 PRO A O 1
ATOM 2083 N N . ALA A 1 275 ? 8.317 -7.514 64.457 1.00 33.28 275 ALA A N 1
ATOM 2084 C CA . ALA A 1 275 ? 9.267 -6.459 64.101 1.00 33.28 275 ALA A CA 1
ATOM 2085 C C . ALA A 1 275 ? 8.666 -5.075 64.394 1.00 33.28 275 ALA A C 1
ATOM 2087 O O . ALA A 1 275 ? 7.658 -4.671 63.815 1.00 33.28 275 ALA A O 1
ATOM 2088 N N . SER A 1 276 ? 9.300 -4.365 65.324 1.00 33.19 276 SER A N 1
ATOM 2089 C CA . SER A 1 276 ? 8.987 -3.012 65.777 1.00 33.19 276 SER A CA 1
ATOM 2090 C C . SER A 1 276 ? 9.723 -1.930 64.971 1.00 33.19 276 SER A C 1
ATOM 2092 O O . SER A 1 276 ? 10.876 -2.092 64.582 1.00 33.19 276 SER A O 1
ATOM 2094 N N . LYS A 1 277 ? 9.034 -0.796 64.802 1.00 33.34 277 LYS A N 1
ATOM 2095 C CA . LYS A 1 277 ? 9.487 0.549 64.381 1.00 33.34 277 LYS A CA 1
ATOM 2096 C C . LYS A 1 277 ? 10.800 1.029 65.037 1.00 33.34 277 LYS A C 1
ATOM 2098 O O . LYS A 1 277 ? 11.065 0.652 66.177 1.00 33.34 277 LYS A O 1
ATOM 2103 N N . PRO A 1 278 ? 11.442 2.062 64.452 1.00 35.75 278 PRO A N 1
ATOM 2104 C CA . PRO A 1 278 ? 12.081 3.099 65.265 1.00 35.75 278 PRO A CA 1
ATOM 2105 C C . PRO A 1 278 ? 11.628 4.536 64.919 1.00 35.75 278 PRO A C 1
ATOM 2107 O O . PRO A 1 278 ? 11.352 4.882 63.773 1.00 35.75 278 PRO A O 1
ATOM 2110 N N . ALA A 1 279 ? 11.585 5.375 65.956 1.00 31.02 279 ALA A N 1
ATOM 2111 C CA . ALA A 1 279 ? 11.617 6.845 65.952 1.00 31.02 279 ALA A CA 1
ATOM 2112 C C . ALA A 1 279 ? 12.871 7.250 66.767 1.00 31.02 279 ALA A C 1
ATOM 2114 O O . ALA A 1 279 ? 13.256 6.487 67.644 1.00 31.02 279 ALA A O 1
ATOM 2115 N N . GLY A 1 280 ? 13.581 8.372 66.617 1.00 29.33 280 GLY A N 1
ATOM 2116 C CA . GLY A 1 280 ? 13.488 9.593 65.813 1.00 29.33 280 GLY A CA 1
ATOM 2117 C C . GLY A 1 280 ? 14.596 10.585 66.263 1.00 29.33 280 GLY A C 1
ATOM 2118 O O . GLY A 1 280 ? 15.467 10.194 67.039 1.00 29.33 280 GLY A O 1
ATOM 2119 N N . LYS A 1 281 ? 14.462 11.866 65.849 1.00 29.39 281 LYS A N 1
ATOM 2120 C CA . LYS A 1 281 ? 15.247 13.118 66.120 1.00 29.39 281 LYS A CA 1
ATOM 2121 C C . LYS A 1 281 ? 16.231 13.525 65.003 1.00 29.39 281 LYS A C 1
ATOM 2123 O O . LYS A 1 281 ? 16.928 12.669 64.492 1.00 29.39 281 LYS A O 1
ATOM 2128 N N . SER A 1 282 ? 16.423 14.795 64.614 1.00 29.55 282 SER A N 1
ATOM 2129 C CA . SER A 1 282 ? 15.741 16.101 64.796 1.00 29.55 282 SER A CA 1
ATOM 2130 C C . SER A 1 282 ? 16.495 17.180 63.975 1.00 29.55 282 SER A C 1
ATOM 2132 O O . SER A 1 282 ? 17.658 16.953 63.662 1.00 29.55 282 SER A O 1
ATOM 2134 N N . ALA A 1 283 ? 15.882 18.368 63.798 1.00 31.86 283 ALA A N 1
ATOM 2135 C CA . ALA A 1 283 ? 16.384 19.641 63.212 1.00 31.86 283 ALA A CA 1
ATOM 2136 C C . ALA A 1 283 ? 16.223 19.772 61.679 1.00 31.86 283 ALA A C 1
ATOM 2138 O O . ALA A 1 283 ? 16.511 18.833 60.957 1.00 31.86 283 ALA A O 1
ATOM 2139 N N . GLY A 1 284 ? 15.768 20.875 61.070 1.00 28.27 284 GLY A N 1
ATOM 2140 C CA . GLY A 1 284 ? 15.366 22.220 61.505 1.00 28.27 284 GLY A CA 1
ATOM 2141 C C . GLY A 1 284 ? 15.323 23.165 60.273 1.00 28.27 284 GLY A C 1
ATOM 2142 O O . GLY A 1 284 ? 16.046 22.914 59.318 1.00 28.27 284 GLY A O 1
ATOM 2143 N N . ALA A 1 285 ? 14.522 24.248 60.336 1.00 30.83 285 ALA A N 1
ATOM 2144 C CA . ALA A 1 285 ? 14.372 25.401 59.398 1.00 30.83 285 ALA A CA 1
ATOM 2145 C C . ALA A 1 285 ? 13.448 25.216 58.155 1.00 30.83 285 ALA A C 1
ATOM 2147 O O . ALA A 1 285 ? 13.734 24.434 57.262 1.00 30.83 285 ALA A O 1
ATOM 2148 N N . ARG A 1 286 ? 12.223 25.789 58.119 1.00 30.61 286 ARG A N 1
ATOM 2149 C CA . ARG A 1 286 ? 11.812 27.174 57.717 1.00 30.61 286 ARG A CA 1
ATOM 2150 C C . ARG A 1 286 ? 12.272 27.546 56.287 1.00 30.61 286 ARG A C 1
ATOM 2152 O O . ARG A 1 286 ? 13.460 27.697 56.063 1.00 30.61 286 ARG A O 1
ATOM 2159 N N . THR A 1 287 ? 11.398 27.788 55.300 1.00 31.62 287 THR A N 1
ATOM 2160 C CA . THR A 1 287 ? 10.629 29.046 55.118 1.00 31.62 287 THR A CA 1
ATOM 2161 C C . THR A 1 287 ? 9.769 29.029 53.827 1.00 31.62 287 THR A C 1
ATOM 2163 O O . THR A 1 287 ? 10.173 28.428 52.843 1.00 31.62 287 THR A O 1
ATOM 2166 N N . GLY A 1 288 ? 8.639 29.768 53.839 1.00 31.06 288 GLY A N 1
ATOM 2167 C CA . GLY A 1 288 ? 7.966 30.441 52.696 1.00 31.06 288 GLY A CA 1
ATOM 2168 C C . GLY A 1 288 ? 7.327 29.567 51.596 1.00 31.06 288 GLY A C 1
ATOM 2169 O O . GLY A 1 288 ? 8.014 28.867 50.880 1.00 31.06 288 GLY A O 1
ATOM 2170 N N . GLY A 1 289 ? 6.022 29.559 51.312 1.00 30.62 289 GLY A N 1
ATOM 2171 C CA . GLY A 1 289 ? 5.057 30.655 51.333 1.00 30.62 289 GLY A CA 1
ATOM 2172 C C . GLY A 1 289 ? 5.024 31.403 49.991 1.00 30.62 289 GLY A C 1
ATOM 2173 O O . GLY A 1 289 ? 5.779 32.354 49.834 1.00 30.62 289 GLY A O 1
ATOM 2174 N N . LYS A 1 290 ? 4.123 31.031 49.062 1.00 36.03 290 LYS A N 1
ATOM 2175 C CA . LYS A 1 290 ? 3.279 31.982 48.297 1.00 36.03 290 LYS A CA 1
ATOM 2176 C C . LYS A 1 290 ? 2.289 31.302 47.342 1.00 36.03 290 LYS A C 1
ATOM 2178 O O . LYS A 1 290 ? 2.604 30.878 46.239 1.00 36.03 290 LYS A O 1
ATOM 2183 N N . ASN A 1 291 ? 1.051 31.337 47.810 1.00 37.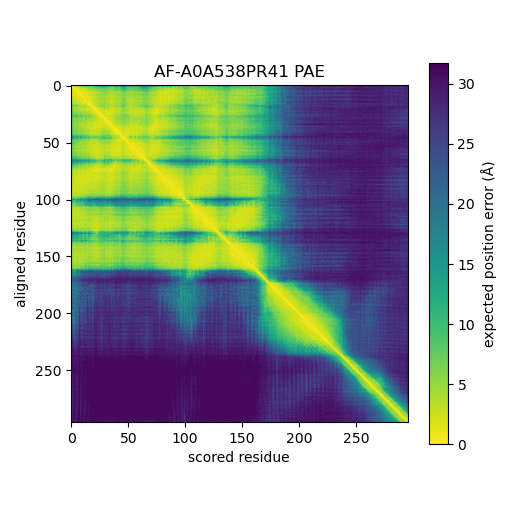00 291 ASN A N 1
ATOM 2184 C CA . ASN A 1 291 ? -0.196 31.484 47.076 1.00 37.00 291 ASN A CA 1
ATOM 2185 C C . ASN A 1 291 ? -0.093 32.509 45.921 1.00 37.00 29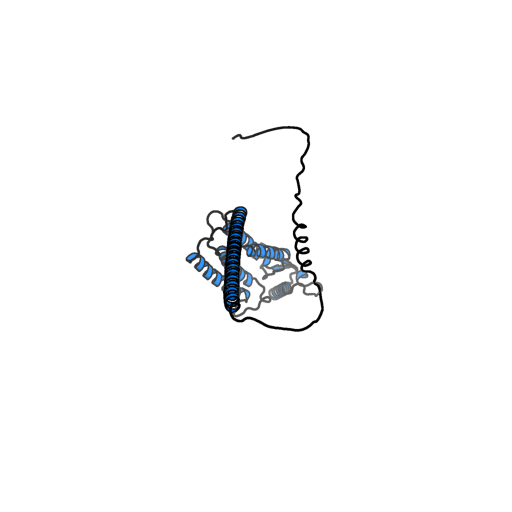1 ASN A C 1
ATOM 2187 O O . ASN A 1 291 ? 0.364 33.630 46.157 1.00 37.00 291 ASN A O 1
ATOM 2191 N N . LYS A 1 292 ? -0.584 32.179 44.720 1.00 38.75 292 LYS A N 1
ATOM 2192 C CA . LYS A 1 292 ? -1.044 33.170 43.731 1.00 38.75 292 LYS A CA 1
ATOM 2193 C C . LYS A 1 292 ? -2.219 32.624 42.926 1.00 38.75 292 LYS A C 1
ATOM 2195 O O . LYS A 1 292 ? -2.062 31.978 41.899 1.00 38.75 292 LYS A O 1
ATOM 2200 N N . ASN A 1 293 ? -3.398 32.995 43.396 1.00 40.22 293 ASN A N 1
ATOM 2201 C CA . ASN A 1 293 ? -4.583 33.195 42.585 1.00 40.22 293 ASN A CA 1
ATOM 2202 C C . ASN A 1 293 ? -4.573 34.666 42.115 1.00 40.22 293 ASN A C 1
ATOM 2204 O O . ASN A 1 293 ? -4.516 35.553 42.970 1.00 40.22 293 ASN A O 1
ATOM 2208 N N . ARG A 1 294 ? -4.607 34.959 40.804 1.00 39.56 294 ARG A N 1
ATOM 2209 C CA . ARG A 1 294 ? -5.149 36.231 40.273 1.00 39.56 294 ARG A CA 1
ATOM 2210 C C . ARG A 1 294 ? -5.305 36.229 38.747 1.00 39.56 294 ARG A C 1
ATOM 2212 O O . ARG A 1 294 ? -4.325 36.206 38.014 1.00 39.56 294 ARG A O 1
ATOM 2219 N N . LYS A 1 295 ? -6.576 36.335 38.348 1.00 38.59 295 LYS A N 1
ATOM 2220 C CA . LYS A 1 295 ? -7.135 37.013 37.168 1.00 38.59 295 LYS A CA 1
ATOM 2221 C C . LYS A 1 295 ? -6.165 37.938 36.417 1.00 38.59 295 LYS A C 1
ATOM 2223 O O . LYS A 1 295 ? -5.622 38.861 37.028 1.00 38.59 295 LYS A O 1
ATOM 2228 N N . ARG A 1 296 ? -6.153 37.806 35.092 1.00 41.50 296 ARG A N 1
ATOM 2229 C CA . ARG A 1 296 ? -6.510 38.868 34.143 1.00 41.50 296 ARG A CA 1
ATOM 2230 C C . ARG A 1 296 ? -7.004 38.234 32.853 1.00 41.50 296 ARG A C 1
ATOM 2232 O O . ARG A 1 296 ? -6.457 37.166 32.512 1.00 41.50 296 ARG A O 1
#

Nearest PDB structures (foldseek):
  9awk-assembly1_B  TM=2.854E-01  e=2.472E+00  Bos taurus
  8esk-assembly1_E  TM=3.174E-01  e=7.532E+00  Tetronarce californica

pLDDT: mean 74.31, std 22.14, range [27.77, 96.31]

Radius of gyration: 47.0 Å; Cα contacts (8 Å, |Δi|>4): 209; chains: 1; bounding box: 59×117×127 Å

Sequence (296 aa):
VGLLPAFTIGRIGCTVVSDHIGAAVDPDSWYAFLAMDYPRSAAIAGGKVLNPTLLELFYAHDRLHPGTTVDHLLAWNLGFIEFLYLVPVNLIVLWLAFRPSKRMPAGFVTVLTGLLYAPVRFLLDFLRPGGTDPPHFGLTFAQWSSILAFVVALYVGRRILQTGAPAEPVTRTSKEAQERLKIILRDDEEAQKHAAADDRGDAQRKKVELARADAARAEAAERAKAAKADEAAAAAADDGDDDEAEAAVEAKPAVEAEAAVEAKRAVEAKAGKPASKPAGKSAGARTGGKNKNRKR

Mean predicted aligned error: 18.92 Å

Solvent-accessible surface area (backbone atoms only — not comparable to full-atom values): 18008 Å² total; per-residue (Å²): 121,70,65,61,60,55,52,42,56,54,24,48,53,31,37,76,70,53,73,38,63,30,35,77,48,61,78,88,41,94,66,37,85,74,40,42,79,44,49,46,64,61,15,40,50,97,91,41,79,70,27,68,69,58,40,49,51,52,52,53,49,35,69,77,38,74,95,54,86,70,63,61,44,45,20,33,36,47,21,42,56,51,32,65,54,42,52,61,50,47,52,54,50,51,47,55,72,68,43,89,87,66,68,58,32,62,65,43,68,63,30,50,49,36,54,61,47,22,61,51,53,34,56,55,52,73,38,41,46,74,90,76,56,74,60,62,95,87,37,33,65,66,38,52,52,22,52,51,46,30,53,51,21,50,53,52,41,54,48,39,75,75,72,45,61,62,56,77,77,81,50,97,42,75,63,56,38,51,50,52,51,50,48,53,55,47,53,52,52,49,53,52,51,50,54,57,49,51,56,49,51,52,54,50,53,53,49,52,52,49,54,52,52,53,51,54,52,50,53,50,49,51,51,54,49,51,54,54,48,53,55,51,55,64,60,68,77,62,90,83,88,87,87,89,84,84,92,83,85,90,84,85,87,91,81,96,78,86,80,81,70,73,75,68,67,73,69,73,79,80,76,88,86,86,91,79,85,88,88,84,91,83,91,82,85,90,82,86,88,82,90,82,89,79,90,131

Foldseek 3Di:
DVVLVVVLVVLVVLVVVLLQWFAFDDCPDPCLVQWDKDFVVCQDDPNDGNDVQVVVRQVVVCVVPPPDRDRITTTHSLSSVLSVQSVVLCVVLVCQCPPDPAHAFPCLSVLVCLQSVLVVQLVSVVRHPCVPFPDDPNHGPSNVVSVVSNVVSVVVNVVCVVPTDGDDDCDPDPVVNVVVVVVVVVVVVVVVVVVVVVVVVVVVVVVVVVVVVVVVVVVVVVVVVVVVVVVVVVVVPDDDDDDDDDDDDDDDDDDPPPDPPPVVPPPPPPDDDDDDDDDDDDDDDDDDDDDDDDDD

Secondary structure (DSSP, 8-state):
-THHHHHHHHHHHHHHHT-SEEEE--TTSTTGGGSEEEEHHHHEETTEES-HHHHHHHHHHHHHSTT---SEEEEEEHHHHHHHHHHHHHHHHHHHHH-SS-PPBTTHHHHHHHHHHHHHHHHHHHTS-TTTS-EETTEEHHHHHHHHHHHHHHHHHHHHHHHPPBPP-S-SSHHHHHHHHHHHHHHHHHHHHHHHHHHHHHHHHHHHHHHHHHHHHHHHHHHHHHHHHHHHHHHTTS-------------------SSSSSTTSSSTTSS--PPP--------------------